Protein AF-A0A7Y5LS27-F1 (afdb_monomer_lite)

pLDDT: mean 79.51, std 19.55, range [27.16, 98.69]

Foldseek 3Di:
DDDDDDDDDDDDDDDDDDDDDDDDDDDDDDDDPDPQPQQPPHLPQLSPNDLAVLSLVQLVQQLVCQVVVHDRDPSRPDSDLSSSCLQPPSHRDPVSSVVSVCVNVVPDPDQQPCPPPPDRRPDPPPPPPPPPCPVVDDQLQDQVCVVVWDWPCVVLVHDAQFPDFTGCPPPHRDTDTHRPPCVPPVCVVPPQGQDDAWLTHTTDIFDKDFAWDKDKDWDAAADPVTSQHADQDAPRKDFDKWWAPQLRDSVDRSDFQSTFIWDWIWGHHPRATWIKTKTWHGCVVVVDDIIKMKMFTDHDDHRTWMKMWTDDQQWIWIWIDPPPPPDIDTDFGDPVGMDIPPPDDPDPDSDGTDRGNPGHRMTTD

Secondary structure (DSSP, 8-state):
---PPPPPPP---------PPP----------------PSSTT-TT-SSS--HHHHHHHHHHHHHHHHTPPPPTT-SS--GGGT-SS-SSS--HHHHHHHHHHHTT-------SS-SSS------------TTGGG---S--GGGGGGSEEHHHHTTPPPS-SEEEESSSSTTSEEEE---TTSGGGTT-TT-S--BTTB----EE-EEESSEEEEEEEE---SS-TTSPP-STTEEEEEEEE-GGG--TTSTT-TT---EEEEEEEEETTEEEEEEEEEE-GGGGTSSS-EEEEEEEE-S-SEEEEEEEEETTEEEEEEESSTTSS-EE----GGGEEESS---SSS---SSEE-TTS-SEEE-

Structure (mmCIF, N/CA/C/O backbone):
data_AF-A0A7Y5LS27-F1
#
_entry.id   AF-A0A7Y5LS27-F1
#
loop_
_atom_site.group_PDB
_atom_site.id
_atom_site.type_symbol
_atom_site.label_atom_id
_atom_site.label_alt_id
_atom_site.label_comp_id
_atom_site.label_asym_id
_atom_site.label_entity_id
_atom_site.label_seq_id
_atom_site.pdbx_PDB_ins_code
_atom_site.Cartn_x
_atom_site.Cartn_y
_atom_site.Cartn_z
_atom_site.occupancy
_atom_site.B_iso_or_equiv
_atom_site.auth_seq_id
_atom_site.auth_comp_id
_atom_site.auth_asym_id
_atom_site.auth_atom_id
_atom_site.pdbx_PDB_model_num
ATOM 1 N N . MET A 1 1 ? 12.991 27.058 -33.683 1.00 43.56 1 MET A N 1
ATOM 2 C CA . MET A 1 1 ? 11.653 27.384 -34.221 1.00 43.56 1 MET A CA 1
ATOM 3 C C . MET A 1 1 ? 10.977 28.301 -33.223 1.00 43.56 1 MET A C 1
ATOM 5 O O . MET A 1 1 ? 10.753 27.880 -32.100 1.00 43.56 1 MET A O 1
ATOM 9 N N . ASN A 1 2 ? 10.761 29.561 -33.602 1.00 36.72 2 ASN A N 1
ATOM 10 C CA . ASN A 1 2 ? 10.084 30.555 -32.771 1.00 36.72 2 ASN A CA 1
ATOM 11 C C . ASN A 1 2 ? 8.580 30.268 -32.753 1.00 36.72 2 ASN A C 1
ATOM 13 O O . ASN A 1 2 ? 7.979 30.180 -33.822 1.00 36.72 2 ASN A O 1
ATOM 17 N N . MET A 1 3 ? 7.984 30.167 -31.566 1.00 33.16 3 MET A N 1
ATOM 18 C CA . MET A 1 3 ? 6.532 30.183 -31.388 1.00 33.16 3 MET A CA 1
ATOM 19 C C . MET A 1 3 ? 6.130 31.477 -30.679 1.00 33.16 3 MET A C 1
ATOM 21 O O . MET A 1 3 ? 6.577 31.767 -29.572 1.00 33.16 3 MET A O 1
ATOM 25 N N . THR A 1 4 ? 5.317 32.273 -31.365 1.00 37.00 4 THR A N 1
ATOM 26 C CA . THR A 1 4 ? 4.610 33.447 -30.849 1.00 37.00 4 THR A CA 1
ATOM 27 C C . THR A 1 4 ? 3.359 33.017 -30.068 1.00 37.00 4 THR A C 1
ATOM 29 O O . THR A 1 4 ? 2.693 32.072 -30.493 1.00 37.00 4 THR A O 1
ATOM 32 N N . PRO A 1 5 ? 2.972 33.708 -28.978 1.00 43.09 5 PRO A N 1
ATOM 33 C CA . PRO A 1 5 ? 1.725 33.428 -28.271 1.00 43.09 5 PRO A CA 1
ATOM 34 C C . PRO A 1 5 ? 0.544 34.158 -28.926 1.00 43.09 5 PRO A C 1
ATOM 36 O O . PRO A 1 5 ? 0.581 35.374 -29.120 1.00 43.09 5 PRO A O 1
ATOM 39 N N . GLY A 1 6 ? -0.509 33.406 -29.253 1.00 42.19 6 GLY A N 1
ATOM 40 C CA . GLY A 1 6 ? -1.799 33.930 -29.697 1.00 42.19 6 GLY A CA 1
ATOM 41 C C . GLY A 1 6 ? -2.654 34.389 -28.516 1.00 42.19 6 GLY A C 1
ATOM 42 O O . GLY A 1 6 ? -2.787 33.690 -27.514 1.00 42.19 6 GLY A O 1
ATOM 43 N N . THR A 1 7 ? -3.227 35.579 -28.641 1.00 46.59 7 THR A N 1
ATOM 44 C CA . THR A 1 7 ? -4.159 36.197 -27.698 1.00 46.59 7 THR A CA 1
ATOM 45 C C . THR A 1 7 ? -5.552 35.569 -27.805 1.00 46.59 7 THR A C 1
ATOM 47 O O . THR A 1 7 ? -6.120 35.489 -28.893 1.00 46.59 7 THR A O 1
ATOM 50 N N . HIS A 1 8 ? -6.128 35.162 -26.668 1.00 48.31 8 HIS A N 1
ATOM 51 C CA . HIS A 1 8 ? -7.528 34.734 -26.564 1.00 48.31 8 HIS A CA 1
ATOM 52 C C . HIS A 1 8 ? -8.430 35.860 -26.017 1.00 48.31 8 HIS A C 1
ATOM 54 O O . HIS A 1 8 ? -7.960 36.683 -25.227 1.00 48.31 8 HIS A O 1
ATOM 60 N N . PRO A 1 9 ? -9.717 35.912 -26.419 1.00 45.62 9 PRO A N 1
ATOM 61 C CA . PRO A 1 9 ? -10.631 36.984 -26.049 1.00 45.62 9 PRO A CA 1
ATOM 62 C C . PRO A 1 9 ? -11.227 36.807 -24.648 1.00 45.62 9 PRO A C 1
ATOM 64 O O . PRO A 1 9 ? -11.555 35.705 -24.211 1.00 45.62 9 PRO A O 1
ATOM 67 N N . THR A 1 10 ? -11.406 37.942 -23.980 1.00 48.25 10 THR A N 1
ATOM 68 C CA . THR A 1 10 ? -12.080 38.124 -22.696 1.00 48.25 10 THR A CA 1
ATOM 69 C C . THR A 1 10 ? -13.591 37.906 -22.820 1.00 48.25 10 THR A C 1
ATOM 71 O O . THR A 1 10 ? -14.249 38.528 -23.653 1.00 48.25 10 THR A O 1
ATOM 74 N N . LEU A 1 11 ? -14.154 37.053 -21.958 1.00 39.88 11 LEU A N 1
ATOM 75 C CA . LEU A 1 11 ? -15.601 36.892 -21.780 1.00 39.88 11 LEU A CA 1
ATOM 76 C C . LEU A 1 11 ? -16.058 37.559 -20.474 1.00 39.88 11 LEU A C 1
ATOM 78 O O . LEU A 1 11 ? -15.453 37.383 -19.419 1.00 39.88 11 LEU A O 1
ATOM 82 N N . GLU A 1 12 ? -17.129 38.344 -20.597 1.00 47.09 12 GLU A N 1
ATOM 83 C CA . GLU A 1 12 ? -17.815 39.110 -19.550 1.00 47.09 12 GLU A CA 1
ATOM 84 C C . GLU A 1 12 ? -18.371 38.261 -18.386 1.00 47.09 12 GLU A C 1
ATOM 86 O O . GLU A 1 12 ? -18.769 37.108 -18.580 1.00 47.09 12 GLU A O 1
ATOM 91 N N . PRO A 1 13 ? -18.528 38.853 -17.183 1.00 45.62 13 PRO A N 1
ATOM 92 C CA . PRO A 1 13 ? -19.056 38.161 -16.017 1.00 45.62 13 PRO A CA 1
ATOM 93 C C . PRO A 1 13 ? -20.594 38.178 -15.982 1.00 45.62 13 PRO A C 1
ATOM 95 O O . PRO A 1 13 ? -21.229 39.216 -15.775 1.00 45.62 13 PRO A O 1
ATOM 98 N N . LYS A 1 14 ? -21.221 37.000 -16.070 1.00 40.75 14 LYS A N 1
ATOM 99 C CA . LYS A 1 14 ? -22.629 36.823 -15.679 1.00 40.75 14 LYS A CA 1
ATOM 100 C C . LYS A 1 14 ? -22.733 36.642 -14.162 1.00 40.75 14 LYS A C 1
ATOM 102 O O . LYS A 1 14 ? -22.440 35.578 -13.628 1.00 40.75 14 LYS A O 1
ATOM 107 N N . ARG A 1 15 ? -23.230 37.680 -13.478 1.00 46.19 15 ARG A N 1
ATOM 108 C CA . ARG A 1 15 ? -23.895 37.562 -12.164 1.00 46.19 15 ARG A CA 1
ATOM 109 C C . ARG A 1 15 ? -24.961 36.472 -12.237 1.00 46.19 15 ARG A C 1
ATOM 111 O O . ARG A 1 15 ? -25.657 36.457 -13.247 1.00 46.19 15 ARG A O 1
ATOM 118 N N . ARG A 1 16 ? -25.185 35.708 -11.155 1.00 36.31 16 ARG A N 1
ATOM 119 C CA . ARG A 1 16 ? -26.525 35.379 -10.616 1.00 36.31 16 ARG A CA 1
ATOM 120 C C . ARG A 1 16 ? -26.468 34.541 -9.311 1.00 36.31 16 ARG A C 1
ATOM 122 O O . ARG A 1 16 ? -25.893 33.469 -9.296 1.00 36.31 16 ARG A O 1
ATOM 129 N N . HIS A 1 17 ? -27.198 35.062 -8.318 1.00 31.55 17 HIS A N 1
ATOM 130 C CA . HIS A 1 17 ? -27.956 34.425 -7.223 1.00 31.55 17 HIS A CA 1
ATOM 131 C C . HIS A 1 17 ? -27.230 33.742 -6.052 1.00 31.55 17 HIS A C 1
ATOM 133 O O . HIS A 1 17 ? -26.703 32.642 -6.146 1.00 31.55 17 HIS A O 1
ATOM 139 N N . SER A 1 18 ? -27.346 34.417 -4.905 1.00 36.66 18 SER A N 1
ATOM 140 C CA . SER A 1 18 ? -27.153 33.921 -3.548 1.00 36.66 18 SER A CA 1
ATOM 141 C C . SER A 1 18 ? -28.078 32.738 -3.244 1.00 36.66 18 SER A C 1
ATOM 143 O O . SER A 1 18 ? -29.290 32.840 -3.438 1.00 36.66 18 SER A O 1
ATOM 145 N N . ILE A 1 19 ? -27.517 31.659 -2.700 1.00 31.34 19 ILE A N 1
ATOM 146 C CA . ILE A 1 19 ? -28.249 30.597 -2.004 1.00 31.34 19 ILE A CA 1
ATOM 147 C C . ILE A 1 19 ? -27.745 30.604 -0.562 1.00 31.34 19 ILE A C 1
ATOM 149 O O . ILE A 1 19 ? -26.555 30.428 -0.311 1.00 31.34 19 ILE A O 1
ATOM 153 N N . ALA A 1 20 ? -28.651 30.875 0.375 1.00 34.19 20 ALA A N 1
ATOM 154 C CA . ALA A 1 20 ? -28.406 30.710 1.797 1.00 34.19 20 ALA A CA 1
ATOM 155 C C . ALA A 1 20 ? -28.437 29.210 2.120 1.00 34.19 20 ALA A C 1
ATOM 157 O O . ALA A 1 20 ? -29.448 28.552 1.882 1.00 34.19 20 ALA A O 1
ATOM 158 N N . VAL A 1 21 ? -27.333 28.679 2.644 1.00 29.61 21 VAL A N 1
ATOM 159 C CA . VAL A 1 21 ? -27.248 27.304 3.147 1.00 29.61 21 VAL A CA 1
ATOM 160 C C . VAL A 1 21 ? -27.424 27.348 4.661 1.00 29.61 21 VAL A C 1
ATOM 162 O O . VAL A 1 21 ? -26.661 28.003 5.369 1.00 29.61 21 VAL A O 1
ATOM 165 N N . PHE A 1 22 ? -28.468 26.673 5.140 1.00 31.25 22 PHE A N 1
ATOM 166 C CA . PHE A 1 22 ? -28.706 26.397 6.553 1.00 31.25 22 PHE A CA 1
ATOM 167 C C . PHE A 1 22 ? -27.665 25.378 7.032 1.00 31.25 22 PHE A C 1
ATOM 169 O O . PHE A 1 22 ? -27.593 24.268 6.511 1.00 31.25 22 PHE A O 1
ATOM 176 N N . MET A 1 23 ? -26.847 25.765 8.008 1.00 27.16 23 MET A N 1
ATOM 177 C CA . MET A 1 23 ? -25.849 24.898 8.630 1.00 27.16 23 MET A CA 1
ATOM 178 C C . MET A 1 23 ? -26.539 24.090 9.738 1.00 27.16 23 MET A C 1
ATOM 180 O O . MET A 1 23 ? -26.891 24.639 10.781 1.00 27.16 23 MET A O 1
ATOM 184 N N . MET A 1 24 ? -26.790 22.804 9.486 1.00 31.41 24 MET A N 1
ATOM 185 C CA . MET A 1 24 ? -27.284 21.856 10.486 1.00 31.41 24 MET A CA 1
ATOM 186 C C . MET A 1 24 ? -26.068 21.208 11.153 1.00 31.41 24 MET A C 1
ATOM 188 O O . MET A 1 24 ? -25.281 20.522 10.505 1.00 31.41 24 MET A O 1
ATOM 192 N N . LEU A 1 25 ? -25.881 21.502 12.437 1.00 28.59 25 LEU A N 1
ATOM 193 C CA . LEU A 1 25 ? -24.793 20.988 13.260 1.00 28.59 25 LEU A CA 1
ATOM 194 C C . LEU A 1 25 ? -25.130 19.541 13.667 1.00 28.59 25 LEU A C 1
ATOM 196 O O . LEU A 1 25 ? -25.950 19.334 14.558 1.00 28.59 25 LEU A O 1
ATOM 200 N N . PHE A 1 26 ? -24.538 18.548 13.001 1.00 29.27 26 PHE A N 1
ATOM 201 C CA . PHE A 1 26 ? -24.582 17.149 13.439 1.00 29.27 26 PHE A CA 1
ATOM 202 C C . PHE A 1 26 ? -23.411 16.888 14.392 1.00 29.27 26 PHE A C 1
ATOM 204 O O . PHE A 1 26 ? -22.250 16.899 13.988 1.00 29.27 26 PHE A O 1
ATOM 211 N N . LEU A 1 27 ? -23.723 16.676 15.670 1.00 31.59 27 LEU A N 1
ATOM 212 C CA . LEU A 1 27 ? -22.802 16.105 16.649 1.00 31.59 27 LEU A CA 1
ATOM 213 C C . LEU A 1 27 ? -22.782 14.587 16.430 1.00 31.59 27 LEU A C 1
ATOM 215 O O . LEU A 1 27 ? -23.715 13.896 16.827 1.00 31.59 27 LEU A O 1
ATOM 219 N N . LEU A 1 28 ? -21.746 14.078 15.764 1.00 33.94 28 LEU A N 1
ATOM 220 C CA . LEU A 1 28 ? -21.481 12.643 15.665 1.00 33.94 28 LEU A CA 1
ATOM 221 C C . LEU A 1 28 ? -20.773 12.199 16.952 1.00 33.94 28 LEU A C 1
ATOM 223 O O . LEU A 1 28 ? -19.589 12.471 17.141 1.00 33.94 28 LEU A O 1
ATOM 227 N N . GLY A 1 29 ? -21.523 11.574 17.861 1.00 31.94 29 GLY A N 1
ATOM 228 C CA . GLY A 1 29 ? -20.950 10.795 18.957 1.00 31.94 29 GLY A CA 1
ATOM 229 C C . GLY A 1 29 ? -20.376 9.488 18.410 1.00 31.94 29 GLY A C 1
ATOM 230 O O . GLY A 1 29 ? -20.979 8.876 17.531 1.00 31.94 29 GLY A O 1
ATOM 231 N N . ALA A 1 30 ? -19.205 9.078 18.895 1.00 32.88 30 ALA A N 1
ATOM 232 C CA . ALA A 1 30 ? -18.659 7.757 18.597 1.00 32.88 30 ALA A CA 1
ATOM 233 C C . ALA A 1 30 ? -19.612 6.666 19.131 1.00 32.88 30 ALA A C 1
ATOM 235 O O . ALA A 1 30 ? -20.163 6.859 20.219 1.00 32.88 30 ALA A O 1
ATOM 236 N N . PRO A 1 31 ? -19.812 5.542 18.415 1.00 34.69 31 PRO A N 1
ATOM 237 C CA . PRO A 1 31 ? -20.565 4.420 18.955 1.00 34.69 31 PRO A CA 1
ATOM 238 C C . PRO A 1 31 ? -19.793 3.856 20.150 1.00 34.69 31 PRO A C 1
ATOM 240 O O . PRO A 1 31 ? -18.689 3.333 20.014 1.00 34.69 31 PRO A O 1
ATOM 243 N N . THR A 1 32 ? -20.350 4.018 21.344 1.00 34.41 32 THR A N 1
ATOM 244 C CA . THR A 1 32 ? -19.947 3.226 22.504 1.00 34.41 32 THR A CA 1
ATOM 245 C C . THR A 1 32 ? -20.396 1.784 22.263 1.00 34.41 32 THR A C 1
ATOM 247 O O . THR A 1 32 ? -21.511 1.611 21.766 1.00 34.41 32 THR A O 1
ATOM 250 N N . PRO A 1 33 ? -19.588 0.756 22.588 1.00 37.25 33 PRO A N 1
ATOM 251 C CA . PRO A 1 33 ? -20.065 -0.624 22.547 1.00 37.25 33 PRO A CA 1
ATOM 252 C C . PRO A 1 33 ? -21.334 -0.724 23.400 1.00 37.25 33 PRO A C 1
ATOM 254 O O . PRO A 1 33 ? -21.351 -0.234 24.533 1.00 37.25 33 PRO A O 1
ATOM 257 N N . ALA A 1 34 ? -22.402 -1.274 22.824 1.00 36.38 34 ALA A N 1
ATOM 258 C CA . ALA A 1 34 ? -23.663 -1.481 23.518 1.00 36.38 34 ALA A CA 1
ATOM 259 C C . ALA A 1 34 ? -23.416 -2.494 24.640 1.00 36.38 34 ALA A C 1
ATOM 261 O O . ALA A 1 34 ? -23.231 -3.683 24.399 1.00 36.38 34 ALA A O 1
ATOM 262 N N . THR A 1 35 ? -23.321 -2.020 25.879 1.00 40.41 35 THR A N 1
ATOM 263 C CA . THR A 1 35 ? -23.347 -2.907 27.039 1.00 40.41 35 THR A CA 1
ATOM 264 C C . THR A 1 35 ? -24.792 -3.333 27.227 1.00 40.41 35 THR A C 1
ATOM 266 O O . THR A 1 35 ? -25.589 -2.530 27.715 1.00 40.41 35 THR A O 1
ATOM 269 N N . ALA A 1 36 ? -25.133 -4.563 26.838 1.00 42.59 36 ALA A N 1
ATOM 270 C CA . ALA A 1 36 ? -26.440 -5.131 27.132 1.00 42.59 36 ALA A CA 1
ATOM 271 C C . ALA A 1 36 ? -26.666 -5.081 28.651 1.00 42.59 36 ALA A C 1
ATOM 273 O O . ALA A 1 36 ? -25.980 -5.742 29.435 1.00 42.59 36 ALA A O 1
ATOM 274 N N . ILE A 1 37 ? -27.592 -4.232 29.094 1.00 54.62 37 ILE A N 1
ATOM 275 C CA . ILE A 1 37 ? -27.980 -4.181 30.501 1.00 54.62 37 ILE A CA 1
ATOM 276 C C . ILE A 1 37 ? -28.962 -5.327 30.710 1.00 54.62 37 ILE A C 1
ATOM 278 O O . ILE A 1 37 ? -30.152 -5.197 30.425 1.00 54.62 37 ILE A O 1
ATOM 282 N N . CYS A 1 38 ? -28.462 -6.447 31.225 1.00 56.44 38 CYS A N 1
ATOM 283 C CA . CYS A 1 38 ? -29.306 -7.557 31.643 1.00 56.44 38 CYS A CA 1
ATOM 284 C C . CYS A 1 38 ? -30.160 -7.119 32.841 1.00 56.44 38 CYS A C 1
ATOM 286 O O . CYS A 1 38 ? -29.686 -7.057 33.979 1.00 56.44 38 CYS A O 1
ATOM 288 N N . LEU A 1 39 ? -31.430 -6.790 32.595 1.00 65.31 39 LEU A N 1
ATOM 289 C CA . LEU A 1 39 ? -32.407 -6.654 33.670 1.00 65.31 39 LEU A CA 1
ATOM 290 C C . LEU A 1 39 ? -32.645 -8.043 34.272 1.00 65.31 39 LEU A C 1
ATOM 292 O O . LEU A 1 39 ? -32.767 -9.039 33.561 1.00 65.31 39 LEU A O 1
ATOM 296 N N . SER A 1 40 ? -32.635 -8.117 35.602 1.00 68.38 40 SER A N 1
ATOM 297 C CA . SER A 1 40 ? -32.881 -9.357 36.335 1.00 68.38 40 SER A CA 1
ATOM 298 C C . SER A 1 40 ? -34.331 -9.360 36.822 1.00 68.38 40 SER A C 1
ATOM 300 O O . SER A 1 40 ? -34.693 -8.447 37.571 1.00 68.38 40 SER A O 1
ATOM 302 N N . PRO A 1 41 ? -35.152 -10.371 36.474 1.00 73.19 41 PRO A N 1
ATOM 303 C CA . PRO A 1 41 ? -34.843 -11.578 35.689 1.00 73.19 41 PRO A CA 1
ATOM 304 C C . PRO A 1 41 ? -34.801 -11.346 34.157 1.00 73.19 41 PRO A C 1
ATOM 306 O O . PRO A 1 41 ? -35.419 -10.400 33.676 1.00 73.19 41 PRO A O 1
ATOM 309 N N . PRO A 1 42 ? -34.136 -12.226 33.373 1.00 66.81 42 PRO A N 1
ATOM 310 C CA . PRO A 1 42 ? -34.071 -12.110 31.911 1.00 66.81 42 PRO A CA 1
ATOM 311 C C . PRO A 1 42 ? -35.447 -11.915 31.254 1.00 66.81 42 PRO A C 1
ATOM 313 O O . PRO A 1 42 ? -36.405 -12.627 31.572 1.00 66.81 42 PRO A O 1
ATOM 316 N N . GLY A 1 43 ? -35.547 -10.958 30.328 1.00 69.94 43 GLY A N 1
ATOM 317 C CA . GLY A 1 43 ? -36.796 -10.586 29.651 1.00 69.94 43 GLY A CA 1
ATOM 318 C C . GLY A 1 43 ? -37.688 -9.586 30.406 1.00 69.94 43 GLY A C 1
ATOM 319 O O . GLY A 1 43 ? -38.748 -9.240 29.893 1.00 69.94 43 GLY A O 1
ATOM 320 N N . ASP A 1 44 ? -37.294 -9.102 31.591 1.00 80.25 44 ASP A N 1
ATOM 321 C CA . ASP A 1 44 ? -38.000 -8.047 32.345 1.00 80.25 44 ASP A CA 1
ATOM 322 C C . ASP A 1 44 ? -37.724 -6.645 31.772 1.00 80.25 44 ASP A C 1
ATOM 324 O O . ASP A 1 44 ? -37.080 -5.801 32.396 1.00 80.25 44 ASP A O 1
ATOM 328 N N . VAL A 1 45 ? -38.200 -6.373 30.556 1.00 76.94 45 VAL A N 1
ATOM 329 C CA . VAL A 1 45 ? -37.982 -5.083 29.865 1.00 76.94 45 VAL A CA 1
ATOM 330 C C . VAL A 1 45 ? -38.696 -3.903 30.537 1.00 76.94 45 VAL A C 1
ATOM 332 O O . VAL A 1 45 ? -38.420 -2.734 30.252 1.00 76.94 45 VAL A O 1
ATOM 335 N N . THR A 1 46 ? -39.614 -4.192 31.458 1.00 80.81 46 THR A N 1
ATOM 336 C CA . THR A 1 46 ? -40.293 -3.190 32.286 1.00 80.81 46 THR A CA 1
ATOM 337 C C . THR A 1 46 ? -39.555 -2.889 33.595 1.00 80.81 46 THR A C 1
ATOM 339 O O . THR A 1 46 ? -40.027 -2.048 34.363 1.00 80.81 46 THR A O 1
ATOM 342 N N . ALA A 1 47 ? -38.404 -3.529 33.855 1.00 80.75 47 ALA A N 1
ATOM 343 C CA . ALA A 1 47 ? -37.633 -3.434 35.103 1.00 80.75 47 ALA A CA 1
ATOM 344 C C . ALA A 1 47 ? -38.501 -3.599 36.367 1.00 80.75 47 ALA A C 1
ATOM 346 O O . ALA A 1 47 ? -38.288 -2.947 37.396 1.00 80.75 47 ALA A O 1
ATOM 347 N N . SER A 1 48 ? -39.534 -4.433 36.274 1.00 79.44 48 SER A N 1
ATOM 348 C CA . SER A 1 48 ? -40.508 -4.679 37.333 1.00 79.44 48 SER A CA 1
ATOM 349 C C . SER A 1 48 ? -40.020 -5.694 38.375 1.00 79.44 48 SER A C 1
ATOM 351 O O . SER A 1 48 ? -40.658 -5.879 39.415 1.00 79.44 48 SER A O 1
ATOM 353 N N . GLY A 1 49 ? -38.885 -6.341 38.114 1.00 83.25 49 GLY A N 1
ATOM 354 C CA . GLY A 1 49 ? -38.335 -7.467 38.857 1.00 83.25 49 GLY A CA 1
ATOM 355 C C . GLY A 1 49 ? -38.994 -8.805 38.511 1.00 83.25 49 GLY A C 1
ATOM 356 O O . GLY A 1 49 ? -38.740 -9.791 39.207 1.00 83.25 49 GLY A O 1
ATOM 357 N N . VAL A 1 50 ? -39.860 -8.863 37.490 1.00 81.81 50 VAL A N 1
ATOM 358 C CA . VAL A 1 50 ? -40.595 -10.071 37.081 1.00 81.81 50 VAL A CA 1
ATOM 359 C C . VAL A 1 50 ? -40.879 -10.105 35.576 1.00 81.81 50 VAL A C 1
ATOM 361 O O . VAL A 1 50 ? -41.658 -9.306 35.080 1.00 81.81 50 VAL A O 1
ATOM 364 N N . THR A 1 51 ? -40.390 -11.124 34.867 1.00 78.00 51 THR A N 1
ATOM 365 C CA . THR A 1 51 ? -40.747 -11.367 33.457 1.00 78.00 51 THR A CA 1
ATOM 366 C C . THR A 1 51 ? -42.187 -11.872 33.342 1.00 78.00 51 THR A C 1
ATOM 368 O O . THR A 1 51 ? -42.523 -12.953 33.838 1.00 78.00 51 THR A O 1
ATOM 371 N N . ASN A 1 52 ? -43.071 -11.091 32.723 1.00 80.00 52 ASN A N 1
ATOM 372 C CA . ASN A 1 52 ? -44.497 -11.383 32.621 1.00 80.00 52 ASN A CA 1
ATOM 373 C C . ASN A 1 52 ? -45.128 -10.870 31.304 1.00 80.00 52 ASN A C 1
ATOM 375 O O . ASN A 1 52 ? -44.464 -10.394 30.389 1.00 80.00 52 ASN A O 1
ATOM 379 N N . VAL A 1 53 ? -46.456 -10.982 31.177 1.00 81.69 53 VAL A N 1
ATOM 380 C CA . VAL A 1 53 ? -47.184 -10.572 29.957 1.00 81.69 53 VAL A CA 1
ATOM 381 C C . VAL A 1 53 ? -47.037 -9.081 29.625 1.00 81.69 53 VAL A C 1
ATOM 383 O O . VAL A 1 53 ? -47.153 -8.699 28.463 1.00 81.69 53 VAL A O 1
ATOM 386 N N . THR A 1 54 ? -46.781 -8.241 30.627 1.00 80.69 54 THR A N 1
ATOM 387 C CA . THR A 1 54 ? -46.536 -6.804 30.457 1.00 80.69 54 THR A CA 1
ATOM 388 C C . THR A 1 54 ? -45.239 -6.573 29.690 1.00 80.69 54 THR A C 1
ATOM 390 O O . THR A 1 54 ? -45.217 -5.736 28.793 1.00 80.69 54 THR A O 1
ATOM 393 N N . ASP A 1 55 ? -44.201 -7.368 29.953 1.00 80.12 55 ASP A N 1
ATOM 394 C CA . ASP A 1 55 ? -42.923 -7.306 29.241 1.00 80.12 55 ASP A CA 1
ATOM 395 C C . ASP A 1 55 ? -43.096 -7.692 27.771 1.00 80.12 55 ASP A C 1
ATOM 397 O O . ASP A 1 55 ? -42.690 -6.950 26.879 1.00 80.12 55 ASP A O 1
ATOM 401 N N . VAL A 1 56 ? -43.831 -8.775 27.494 1.00 79.12 56 VAL A N 1
ATOM 402 C CA . VAL A 1 56 ? -44.177 -9.186 26.119 1.00 79.12 56 VAL A CA 1
ATOM 403 C C . VAL A 1 56 ? -44.968 -8.093 25.388 1.00 79.12 56 VAL A C 1
ATOM 405 O O . VAL A 1 56 ? -44.712 -7.804 24.219 1.00 79.12 56 VAL A O 1
ATOM 408 N N . GLN A 1 57 ? -45.935 -7.463 26.060 1.00 81.06 57 GLN A N 1
ATOM 409 C CA . GLN A 1 57 ? -46.709 -6.362 25.479 1.00 81.06 57 GLN A CA 1
ATOM 410 C C . GLN A 1 57 ? -45.829 -5.145 25.179 1.00 81.06 57 GLN A C 1
ATOM 412 O O . GLN A 1 57 ? -45.996 -4.528 24.125 1.00 81.06 57 GLN A O 1
ATOM 417 N N . CYS A 1 58 ? -44.877 -4.822 26.056 1.00 81.69 58 CYS A N 1
ATOM 418 C CA . CYS A 1 58 ? -43.912 -3.758 25.809 1.00 81.69 58 CYS A CA 1
ATOM 419 C C . CYS A 1 58 ? -43.000 -4.075 24.633 1.00 81.69 58 CYS A C 1
ATOM 421 O O . CYS A 1 58 ? -42.809 -3.198 23.797 1.00 81.69 58 CYS A O 1
ATOM 423 N N . MET A 1 59 ? -42.518 -5.313 24.507 1.00 79.69 59 MET A N 1
ATOM 424 C CA . MET A 1 59 ? -41.703 -5.762 23.372 1.00 79.69 59 MET A CA 1
ATOM 425 C C . MET A 1 59 ? -42.429 -5.607 22.039 1.00 79.69 59 MET A C 1
ATOM 427 O O . MET A 1 59 ? -41.890 -5.031 21.099 1.00 79.69 59 MET A O 1
ATOM 431 N N . ILE A 1 60 ? -43.689 -6.047 21.966 1.00 79.44 60 ILE A N 1
ATOM 432 C CA . ILE A 1 60 ? -44.516 -5.898 20.758 1.00 79.44 60 ILE A CA 1
ATOM 433 C C . ILE A 1 60 ? -44.685 -4.418 20.398 1.00 79.44 60 ILE A C 1
ATOM 435 O O . ILE A 1 60 ? -44.575 -4.043 19.232 1.00 79.44 60 ILE A O 1
ATOM 439 N N . LEU A 1 61 ? -44.955 -3.565 21.388 1.00 80.62 61 LEU A N 1
ATOM 440 C CA . LEU A 1 61 ? -45.093 -2.128 21.168 1.00 80.62 61 LEU A CA 1
ATOM 441 C C . LEU A 1 61 ? -43.757 -1.465 20.794 1.00 80.62 61 LEU A C 1
ATOM 443 O O . LEU A 1 61 ? -43.774 -0.531 19.998 1.00 80.62 61 LEU A O 1
ATOM 447 N N . GLY A 1 62 ? -42.629 -1.950 21.319 1.00 79.00 62 GLY A N 1
ATOM 448 C CA . GLY A 1 62 ? -41.281 -1.518 20.953 1.00 79.00 62 GLY A CA 1
ATOM 449 C C . GLY A 1 62 ? -40.950 -1.844 19.499 1.00 79.00 62 GLY A C 1
ATOM 450 O O . GLY A 1 62 ? -40.643 -0.936 18.732 1.00 79.00 62 GLY A O 1
ATOM 451 N N . ALA A 1 63 ? -41.155 -3.096 19.081 1.00 77.19 63 ALA A N 1
ATOM 452 C CA . ALA A 1 63 ? -40.964 -3.525 17.694 1.00 77.19 63 ALA A CA 1
ATOM 453 C C . ALA A 1 63 ? -41.851 -2.730 16.716 1.00 77.19 63 ALA A C 1
ATOM 455 O O . ALA A 1 63 ? -41.406 -2.280 15.661 1.00 77.19 63 ALA A O 1
ATOM 456 N N . LEU A 1 64 ? -43.124 -2.505 17.072 1.00 77.56 64 LEU A N 1
ATOM 457 C CA . LEU A 1 64 ? -44.036 -1.693 16.260 1.00 77.56 64 LEU A CA 1
ATOM 458 C C . LEU A 1 64 ? -43.617 -0.218 16.205 1.00 77.56 64 LEU A C 1
ATOM 460 O O . LEU A 1 64 ? -43.804 0.422 15.166 1.00 77.56 64 LEU A O 1
ATOM 464 N N . ALA A 1 65 ? -43.077 0.333 17.295 1.00 80.06 65 ALA A N 1
ATOM 465 C CA . ALA A 1 65 ? -42.563 1.698 17.335 1.00 80.06 65 ALA A CA 1
ATOM 466 C C . ALA A 1 65 ? -41.349 1.858 16.411 1.00 80.06 65 ALA A C 1
ATOM 468 O O . ALA A 1 65 ? -41.332 2.799 15.620 1.00 80.06 65 ALA A O 1
ATOM 469 N N . GLU A 1 66 ? -40.412 0.907 16.414 1.00 80.56 66 GLU A N 1
ATOM 470 C CA . GLU A 1 66 ? -39.264 0.903 15.501 1.00 80.56 66 GLU A CA 1
ATOM 471 C C . GLU A 1 66 ? -39.709 0.840 14.030 1.00 80.56 66 GLU A C 1
ATOM 473 O O . GLU A 1 66 ? -39.380 1.724 13.234 1.00 80.56 66 GLU A O 1
ATOM 478 N N . LEU A 1 67 ? -40.563 -0.129 13.685 1.00 78.50 67 LEU A N 1
ATOM 479 C CA . LEU A 1 67 ? -41.119 -0.302 12.334 1.00 78.50 67 LEU A CA 1
ATOM 480 C C . LEU A 1 67 ? -41.862 0.936 11.815 1.00 78.50 67 LEU A C 1
ATOM 482 O O . LEU A 1 67 ? -41.834 1.229 10.619 1.00 78.50 67 LEU A O 1
ATOM 486 N N . SER A 1 68 ? -42.566 1.643 12.699 1.00 81.94 68 SER A N 1
ATOM 487 C CA . SER A 1 68 ? -43.355 2.828 12.342 1.00 81.94 68 SER A CA 1
ATOM 488 C C . SER A 1 68 ? -42.613 4.150 12.538 1.00 81.94 68 SER A C 1
ATOM 490 O O . SER A 1 68 ? -43.175 5.200 12.223 1.00 81.94 68 SER A O 1
ATOM 492 N N . GLN A 1 69 ? -41.375 4.112 13.042 1.00 83.38 69 GLN A N 1
ATOM 493 C CA . GLN A 1 69 ? -40.622 5.284 13.502 1.00 83.38 69 GLN A CA 1
ATOM 494 C C . GLN A 1 69 ? -41.412 6.136 14.516 1.00 83.38 69 GLN A C 1
ATOM 496 O O . GLN A 1 69 ? -41.267 7.359 14.582 1.00 83.38 69 GLN A O 1
ATOM 501 N N . ALA A 1 70 ? -42.296 5.500 15.287 1.00 82.81 70 ALA A N 1
ATOM 502 C CA . ALA A 1 70 ? -43.043 6.145 16.352 1.00 82.81 70 ALA A CA 1
ATOM 503 C C . ALA A 1 70 ? -42.202 6.197 17.641 1.00 82.81 70 ALA A C 1
ATOM 505 O O . ALA A 1 70 ? -41.275 5.407 17.817 1.00 82.81 70 ALA A O 1
ATOM 506 N N . PRO A 1 71 ? -42.514 7.105 18.580 1.00 82.38 71 PRO A N 1
ATOM 507 C CA . PRO A 1 71 ? -41.894 7.084 19.899 1.00 82.38 71 PRO A CA 1
ATOM 508 C C . PRO A 1 71 ? -42.132 5.748 20.617 1.00 82.38 71 PRO A C 1
ATOM 510 O O . PRO A 1 71 ? -43.247 5.220 20.585 1.00 82.38 71 PRO A O 1
ATOM 513 N N . TYR A 1 72 ? -41.108 5.247 21.312 1.00 77.44 72 TYR A N 1
ATOM 514 C CA . TYR A 1 72 ? -41.209 4.033 22.123 1.00 77.44 72 TYR A CA 1
ATOM 515 C C . TYR A 1 72 ? -42.299 4.143 23.206 1.00 77.44 72 TYR A C 1
ATOM 517 O O . TYR A 1 72 ? -42.533 5.229 23.755 1.00 77.44 72 TYR A O 1
ATOM 525 N N . PRO A 1 73 ? -42.977 3.029 23.537 1.00 77.62 73 PRO A N 1
ATOM 526 C CA . PRO A 1 73 ? -44.033 3.011 24.540 1.00 77.62 73 PRO A CA 1
ATOM 527 C C . PRO A 1 73 ? -43.487 3.345 25.936 1.00 77.62 73 PRO A C 1
ATOM 529 O O . PRO A 1 73 ? -42.414 2.902 26.333 1.00 77.62 73 PRO A O 1
ATOM 532 N N . VAL A 1 74 ? -44.285 4.067 26.728 1.00 78.38 74 VAL A N 1
ATOM 533 C CA . VAL A 1 74 ? -43.949 4.493 28.109 1.00 78.38 74 VAL A CA 1
ATOM 534 C C . VAL A 1 74 ? -43.723 3.312 29.061 1.00 78.38 74 VAL A C 1
ATOM 536 O O . VAL A 1 74 ? -43.195 3.482 30.153 1.00 78.38 74 VAL A O 1
ATOM 539 N N . CYS A 1 75 ? -44.147 2.114 28.667 1.00 75.06 75 CYS A N 1
ATOM 540 C CA . CYS A 1 75 ? -44.013 0.924 29.489 1.00 75.06 75 CYS A CA 1
ATOM 541 C C . CYS A 1 75 ? -42.583 0.349 29.506 1.00 75.06 75 CYS A C 1
ATOM 543 O O . CYS A 1 75 ? -42.288 -0.486 30.353 1.00 75.06 75 CYS A O 1
ATOM 545 N N . ALA A 1 76 ? -41.686 0.834 28.638 1.00 66.88 76 ALA A N 1
ATOM 546 C CA . ALA A 1 76 ? -40.254 0.603 28.768 1.00 66.88 76 ALA A CA 1
ATOM 547 C C . ALA A 1 76 ? -39.712 1.393 29.968 1.00 66.88 76 ALA A C 1
ATOM 549 O O . ALA A 1 76 ? -39.721 2.627 29.952 1.00 66.88 76 ALA A O 1
ATOM 550 N N . ALA A 1 77 ? -39.217 0.713 31.005 1.00 60.06 77 ALA A N 1
ATOM 551 C CA . ALA A 1 77 ? -38.577 1.402 32.131 1.00 60.06 77 ALA A CA 1
ATOM 552 C C . ALA A 1 77 ? -37.253 2.069 31.731 1.00 60.06 77 ALA A C 1
ATOM 554 O O . ALA A 1 77 ? -36.784 2.992 32.399 1.00 60.06 77 ALA A O 1
ATOM 555 N N . VAL A 1 78 ? -36.676 1.619 30.617 1.00 58.12 78 VAL A N 1
ATOM 556 C CA . VAL A 1 78 ? -35.404 2.077 30.086 1.00 58.12 78 VAL A CA 1
ATOM 557 C C . VAL A 1 78 ? -35.610 2.390 28.600 1.00 58.12 78 VAL A C 1
ATOM 559 O O . VAL A 1 78 ? -35.929 1.509 27.813 1.00 58.12 78 VAL A O 1
ATOM 562 N N . GLN A 1 79 ? -35.462 3.655 28.191 1.00 56.53 79 GLN A N 1
ATOM 563 C CA . GLN A 1 79 ? -35.517 4.059 26.772 1.00 56.53 79 GLN A CA 1
ATOM 564 C C . GLN A 1 79 ? -34.211 3.728 26.025 1.00 56.53 79 GLN A C 1
ATOM 566 O O . GLN A 1 79 ? -33.751 4.511 25.195 1.00 56.53 79 GLN A O 1
ATOM 571 N N . ILE A 1 80 ? -33.569 2.612 26.364 1.00 59.50 80 ILE A N 1
ATOM 572 C CA . ILE A 1 80 ? -32.336 2.166 25.718 1.00 59.50 80 ILE A CA 1
ATOM 573 C C . ILE A 1 80 ? -32.723 1.012 24.795 1.00 59.50 80 ILE A C 1
ATOM 575 O O . ILE A 1 80 ? -33.306 0.027 25.247 1.00 59.50 80 ILE A O 1
ATOM 579 N N . LEU A 1 81 ? -32.422 1.174 23.504 1.00 60.12 81 LEU A N 1
ATOM 580 C CA . LEU A 1 81 ? -32.658 0.187 22.441 1.00 60.12 81 LEU A CA 1
ATOM 581 C C . LEU A 1 81 ? -32.148 -1.208 22.840 1.00 60.12 81 LEU A C 1
ATOM 583 O O . LEU A 1 81 ? -32.834 -2.200 22.627 1.00 60.12 81 LEU A O 1
ATOM 587 N N . ASP A 1 82 ? -31.028 -1.238 23.558 1.00 63.34 82 ASP A N 1
ATOM 588 C CA . ASP A 1 82 ? -30.334 -2.429 24.054 1.00 63.34 82 ASP A CA 1
ATOM 589 C C . ASP A 1 82 ? -31.165 -3.299 25.017 1.00 63.34 82 ASP A C 1
ATOM 591 O O . ASP A 1 82 ? -30.789 -4.428 25.295 1.00 63.34 82 ASP A O 1
ATOM 595 N N . THR A 1 83 ? -32.284 -2.799 25.561 1.00 65.38 83 THR A N 1
ATOM 596 C CA . THR A 1 83 ? -33.183 -3.620 26.403 1.00 65.38 83 THR A CA 1
ATOM 597 C C . THR A 1 83 ? -34.276 -4.333 25.614 1.00 65.38 83 THR A C 1
ATOM 599 O O . THR A 1 83 ? -34.885 -5.266 26.131 1.00 65.38 83 THR A O 1
ATOM 602 N N . PHE A 1 84 ? -34.539 -3.919 24.375 1.00 69.62 84 PHE A N 1
ATOM 603 C CA . PHE A 1 84 ? -35.533 -4.550 23.503 1.00 69.62 84 PHE A CA 1
ATOM 604 C C . PHE A 1 84 ? -34.923 -5.536 22.514 1.00 69.62 84 PHE A C 1
ATOM 606 O O . PHE A 1 84 ? -35.631 -6.414 22.034 1.00 69.62 84 PHE A O 1
ATOM 613 N N . ASP A 1 85 ? -33.641 -5.380 22.218 1.00 73.25 85 ASP A N 1
ATOM 614 C CA . ASP A 1 85 ? -32.870 -6.287 21.382 1.00 73.25 85 ASP A CA 1
ATOM 615 C C . ASP A 1 85 ? -32.392 -7.469 22.237 1.00 73.25 85 ASP A C 1
ATOM 617 O O . ASP A 1 85 ? -31.419 -7.375 22.980 1.00 73.25 85 ASP A O 1
ATOM 621 N N . GLN A 1 86 ? -33.172 -8.547 22.232 1.00 72.81 86 GLN A N 1
ATOM 622 C CA . GLN A 1 86 ? -32.966 -9.726 23.078 1.00 72.81 86 GLN A CA 1
ATOM 623 C C . GLN A 1 86 ? -32.115 -10.790 22.378 1.00 72.81 86 GLN A C 1
ATOM 625 O O . GLN A 1 86 ? -31.679 -11.732 23.039 1.00 72.81 86 GLN A O 1
ATOM 630 N N . ASP A 1 87 ? -31.901 -10.664 21.064 1.00 69.69 87 ASP A N 1
ATOM 631 C CA . ASP A 1 87 ? -30.962 -11.486 20.294 1.00 69.69 87 ASP A CA 1
ATOM 632 C C . ASP A 1 87 ? -29.687 -10.730 19.859 1.00 69.69 87 ASP A C 1
ATOM 634 O O . ASP A 1 87 ? -28.836 -11.305 19.176 1.00 69.69 87 ASP A O 1
ATOM 638 N N . CYS A 1 88 ? -29.528 -9.478 20.305 1.00 69.31 88 CYS A N 1
ATOM 639 C CA . CYS A 1 88 ? -28.357 -8.620 20.107 1.00 69.31 88 CYS A CA 1
ATOM 640 C C . CYS A 1 88 ? -28.012 -8.351 18.627 1.00 69.31 88 CYS A C 1
ATOM 642 O O . CYS A 1 88 ? -26.842 -8.145 18.286 1.00 69.31 88 CYS A O 1
ATOM 644 N N . ASN A 1 89 ? -28.997 -8.362 17.723 1.00 69.38 89 ASN A N 1
ATOM 645 C CA . ASN A 1 89 ? -28.782 -8.138 16.287 1.00 69.38 89 ASN A CA 1
ATOM 646 C C . ASN A 1 89 ? -28.905 -6.657 15.857 1.00 69.38 89 ASN A C 1
ATOM 648 O O . ASN A 1 89 ? -28.841 -6.343 14.663 1.00 69.38 89 ASN A O 1
ATOM 652 N N . LEU A 1 90 ? -29.064 -5.748 16.821 1.00 73.56 90 LEU A N 1
ATOM 653 C CA . LEU A 1 90 ? -29.279 -4.308 16.667 1.00 73.56 90 LEU A CA 1
ATOM 654 C C . LEU A 1 90 ? -30.611 -3.932 15.993 1.00 73.56 90 LEU A C 1
ATOM 656 O O . LEU A 1 90 ? -30.736 -2.820 15.477 1.00 73.56 90 LEU A O 1
ATOM 660 N N . SER A 1 91 ? -31.593 -4.837 15.962 1.00 75.81 91 SER A N 1
ATOM 661 C CA . SER A 1 91 ? -32.923 -4.639 15.365 1.00 75.81 91 SER 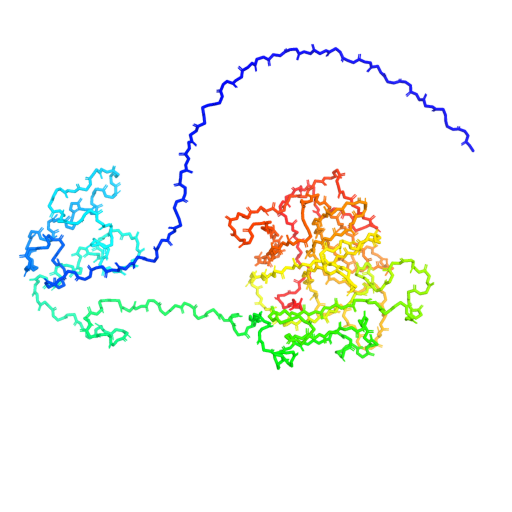A CA 1
ATOM 662 C C . SER A 1 91 ? -34.024 -5.312 16.191 1.00 75.81 91 SER A C 1
ATOM 664 O O . SER A 1 91 ? -34.083 -6.536 16.270 1.00 75.81 91 SER A O 1
ATOM 666 N N . ILE A 1 92 ? -34.999 -4.547 16.691 1.00 74.25 92 ILE A N 1
ATOM 667 C CA . ILE A 1 92 ? -36.117 -5.107 17.463 1.00 74.25 92 ILE A CA 1
ATOM 668 C C . ILE A 1 92 ? -37.141 -5.711 16.498 1.00 74.25 92 ILE A C 1
ATOM 670 O O . ILE A 1 92 ? -37.870 -5.021 15.777 1.00 74.25 92 ILE A O 1
ATOM 674 N N . ASN A 1 93 ? -37.235 -7.033 16.485 1.00 76.06 93 ASN A N 1
ATOM 675 C CA . ASN A 1 93 ? -38.055 -7.791 15.558 1.00 7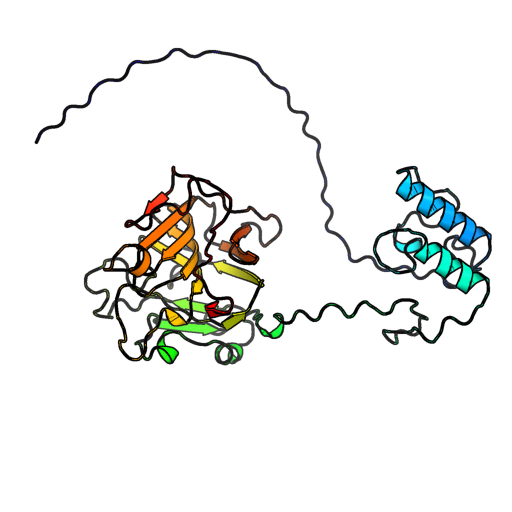6.06 93 ASN A CA 1
ATOM 676 C C . ASN A 1 93 ? -38.823 -8.946 16.239 1.00 76.06 93 ASN A C 1
ATOM 678 O O . ASN A 1 93 ? -39.068 -8.973 17.445 1.00 76.06 93 ASN A O 1
ATOM 682 N N . VAL A 1 94 ? -39.352 -9.869 15.431 1.00 74.19 94 VAL A N 1
ATOM 683 C CA . VAL A 1 94 ? -40.180 -10.985 15.922 1.00 74.19 94 VAL A CA 1
ATOM 684 C C . VAL A 1 94 ? -39.358 -11.983 16.742 1.00 74.19 94 VAL A C 1
ATOM 686 O O . VAL A 1 94 ? -39.917 -12.607 17.644 1.00 74.19 94 VAL A O 1
ATOM 689 N N . ALA A 1 95 ? -38.064 -12.131 16.454 1.00 72.06 95 ALA A N 1
ATOM 690 C CA . ALA A 1 95 ? -37.158 -12.984 17.213 1.00 72.06 95 ALA A CA 1
ATOM 691 C C . ALA A 1 95 ? -37.089 -12.544 18.682 1.00 72.06 95 ALA A C 1
ATOM 693 O O . ALA A 1 95 ? -37.318 -13.367 19.570 1.00 72.06 95 ALA A O 1
ATOM 694 N N . ASP A 1 96 ? -36.947 -11.243 18.934 1.00 72.75 96 ASP A N 1
ATOM 695 C CA . ASP A 1 96 ? -36.884 -10.672 20.281 1.00 72.75 96 ASP A CA 1
ATOM 696 C C . ASP A 1 96 ? -38.159 -10.939 21.085 1.00 72.75 96 ASP A C 1
ATOM 698 O O . ASP A 1 96 ? -38.131 -11.344 22.249 1.00 72.75 96 ASP A O 1
ATOM 702 N N . ILE A 1 97 ? -39.316 -10.786 20.436 1.00 75.00 97 ILE A N 1
ATOM 703 C CA . ILE A 1 97 ? -40.624 -11.056 21.046 1.00 75.00 97 ILE A CA 1
ATOM 704 C C . ILE A 1 97 ? -40.747 -12.540 21.421 1.00 75.00 97 ILE A C 1
ATOM 706 O O . ILE A 1 97 ? -41.259 -12.872 22.494 1.00 75.00 97 ILE A O 1
ATOM 710 N N . LEU A 1 98 ? -40.294 -13.447 20.550 1.00 71.94 98 LEU A N 1
ATOM 711 C CA . LEU A 1 98 ? -40.354 -14.889 20.795 1.00 71.94 98 LEU A CA 1
ATOM 712 C C . LEU A 1 98 ? -39.449 -15.315 21.960 1.00 71.94 98 LEU A C 1
ATOM 714 O O . LEU A 1 98 ? -39.856 -16.187 22.733 1.00 71.94 98 LEU A O 1
ATOM 718 N N . ILE A 1 99 ? -38.289 -14.675 22.131 1.00 67.69 99 ILE A N 1
ATOM 719 C CA . ILE A 1 99 ? -37.378 -14.905 23.264 1.00 67.69 99 ILE A CA 1
ATOM 720 C C . ILE A 1 99 ? -38.057 -14.524 24.584 1.00 67.69 99 ILE A C 1
ATOM 722 O O . ILE A 1 99 ? -38.148 -15.355 25.492 1.00 67.69 99 ILE A O 1
ATOM 726 N N . VAL A 1 100 ? -38.645 -13.326 24.680 1.00 72.50 100 VAL A N 1
ATOM 727 C CA . VAL A 1 100 ? -39.343 -12.887 25.907 1.00 72.50 100 VAL A CA 1
ATOM 728 C C . VAL A 1 100 ? -40.570 -13.753 26.207 1.00 72.50 100 VAL A C 1
ATOM 730 O O . VAL A 1 100 ? -40.851 -14.046 27.372 1.00 72.50 100 VAL A O 1
ATOM 733 N N . ILE A 1 101 ? -41.285 -14.233 25.183 1.00 72.38 101 ILE A N 1
ATOM 734 C CA . ILE A 1 101 ? -42.389 -15.192 25.354 1.00 72.38 101 ILE A CA 1
ATOM 735 C C . ILE A 1 101 ? -41.879 -16.518 25.930 1.00 72.38 101 ILE A C 1
ATOM 737 O O . ILE A 1 101 ? -42.486 -17.046 26.863 1.00 72.38 101 ILE A O 1
ATOM 741 N N . ALA A 1 102 ? -40.780 -17.062 25.404 1.00 69.00 102 ALA A N 1
ATOM 742 C CA . ALA A 1 102 ? -40.208 -18.314 25.892 1.00 69.00 102 ALA A CA 1
ATOM 743 C C . ALA A 1 102 ? -39.753 -18.202 27.358 1.00 69.00 102 ALA A C 1
ATOM 745 O O . ALA A 1 102 ? -40.086 -19.077 28.165 1.00 69.00 102 ALA A O 1
ATOM 746 N N . LEU A 1 103 ? -39.098 -17.089 27.713 1.00 69.06 103 LEU A N 1
ATOM 747 C CA . LEU A 1 103 ? -38.695 -16.757 29.084 1.00 69.06 103 LEU A CA 1
ATOM 748 C C . LEU A 1 103 ? -39.908 -16.613 30.017 1.00 69.06 103 LEU A C 1
ATOM 750 O O . LEU A 1 103 ? -39.950 -17.229 31.083 1.00 69.06 103 LEU A O 1
ATOM 754 N N . SER A 1 104 ? -40.946 -15.889 29.586 1.00 71.56 104 SER A N 1
ATOM 755 C CA . SER A 1 104 ? -42.198 -15.711 30.345 1.00 71.56 104 SER A CA 1
ATOM 756 C C . SER A 1 104 ? -42.930 -17.030 30.610 1.00 71.56 104 SER A C 1
ATOM 758 O O . SER A 1 104 ? -43.588 -17.196 31.636 1.00 71.56 104 SER A O 1
ATOM 760 N N . LEU A 1 105 ? -42.839 -17.979 29.676 1.00 76.06 105 LEU A N 1
ATOM 761 C CA . LEU A 1 105 ? -43.478 -19.293 29.770 1.00 76.06 105 LEU A CA 1
ATOM 762 C C . LEU A 1 105 ? -42.617 -20.338 30.494 1.00 76.06 105 LEU A C 1
ATOM 764 O O . LEU A 1 105 ? -43.024 -21.503 30.547 1.00 76.06 105 LEU A O 1
ATOM 768 N N . GLN A 1 106 ? -41.446 -19.944 31.018 1.00 73.38 106 GLN A N 1
ATOM 769 C CA . GLN A 1 106 ? -40.456 -20.836 31.637 1.00 73.38 106 GLN A CA 1
ATOM 770 C C . GLN A 1 106 ? -40.164 -22.068 30.768 1.00 73.38 106 GLN A C 1
ATOM 772 O O . GLN A 1 106 ? -39.930 -23.168 31.276 1.00 73.38 106 GLN A O 1
ATOM 777 N N . GLN A 1 107 ? -40.249 -21.915 29.443 1.00 65.00 107 GLN A N 1
ATOM 778 C CA . GLN A 1 107 ? -39.916 -23.005 28.541 1.00 65.00 107 GLN A CA 1
ATOM 779 C C . GLN A 1 107 ? -38.401 -23.205 28.606 1.00 65.00 107 GLN A C 1
ATOM 781 O O . GLN A 1 107 ? -37.670 -22.215 28.587 1.00 65.00 107 GLN A O 1
ATOM 786 N N . PRO A 1 108 ? -37.912 -24.454 28.695 1.00 57.03 108 PRO A N 1
ATOM 787 C CA . PRO A 1 108 ? -36.486 -24.709 28.639 1.00 57.03 108 PRO A CA 1
ATOM 788 C C . PRO A 1 108 ? -35.976 -24.275 27.265 1.00 57.03 108 PRO A C 1
ATOM 790 O O . PRO A 1 108 ? -36.163 -24.970 26.266 1.00 57.03 108 PRO A O 1
ATOM 793 N N . LEU A 1 109 ? -35.340 -23.110 27.227 1.00 55.84 109 LEU A N 1
ATOM 794 C CA . LEU A 1 109 ? -34.377 -22.782 26.193 1.00 55.84 109 LEU A CA 1
ATOM 795 C C . LEU A 1 109 ? -33.240 -23.791 26.398 1.00 55.84 109 LEU A C 1
ATOM 797 O O . LEU A 1 109 ? -32.741 -23.940 27.514 1.00 55.84 109 LEU A O 1
ATOM 801 N N . GLY A 1 110 ? -32.920 -24.598 25.383 1.00 54.62 110 GLY A N 1
ATOM 802 C CA . GLY A 1 110 ? -31.762 -25.495 25.465 1.00 54.62 110 GLY A CA 1
ATOM 803 C C . GLY A 1 110 ? -30.522 -24.697 25.878 1.00 54.62 110 GLY A C 1
ATOM 804 O O . GLY A 1 110 ? -30.464 -23.511 25.583 1.00 54.62 110 GLY A O 1
ATOM 805 N N . THR A 1 111 ? -29.581 -25.326 26.590 1.00 50.19 111 THR A N 1
ATOM 806 C CA . THR A 1 111 ? -28.346 -24.702 27.104 1.00 50.19 111 THR A CA 1
ATOM 807 C C . THR A 1 111 ? -27.704 -23.787 26.063 1.00 50.19 111 THR A C 1
ATOM 809 O O . THR A 1 111 ? -27.078 -24.273 25.120 1.00 50.19 111 THR A O 1
ATOM 812 N N . LEU A 1 112 ? -27.890 -22.488 26.243 1.00 53.75 112 LEU A N 1
ATOM 813 C CA . LEU A 1 112 ? -27.233 -21.426 25.514 1.00 53.75 112 LEU A CA 1
ATOM 814 C C . LEU A 1 112 ? -26.674 -20.518 26.628 1.00 53.75 112 LEU A C 1
ATOM 816 O O . LEU A 1 112 ? -27.427 -19.923 27.392 1.00 53.75 112 LEU A O 1
ATOM 820 N N . ASP A 1 113 ? -25.375 -20.647 26.851 1.00 56.56 113 ASP A N 1
ATOM 821 C CA . ASP A 1 113 ? -24.499 -19.847 27.719 1.00 56.56 113 ASP A CA 1
ATOM 822 C C . ASP A 1 113 ? -23.157 -19.974 26.994 1.00 56.56 113 ASP A C 1
ATOM 824 O O . ASP A 1 113 ? -22.458 -20.991 27.108 1.00 56.56 113 ASP A O 1
ATOM 828 N N . GLY A 1 114 ? -22.978 -19.091 26.013 1.00 51.28 114 GLY A N 1
ATOM 829 C CA . GLY A 1 114 ? -21.954 -19.200 24.980 1.00 51.28 114 GLY A CA 1
ATOM 830 C C . GLY A 1 114 ? -20.595 -18.728 25.476 1.00 51.28 114 GLY A C 1
ATOM 831 O O . GLY A 1 114 ? -19.576 -19.289 25.064 1.00 51.28 114 GLY A O 1
ATOM 832 N N . ASP A 1 115 ? -20.580 -17.759 26.391 1.00 52.84 115 ASP A N 1
ATOM 833 C CA . ASP A 1 115 ? -19.366 -17.118 26.893 1.00 52.84 115 ASP A CA 1
ATOM 834 C C . ASP A 1 115 ? -18.979 -17.520 28.334 1.00 52.84 115 ASP A C 1
ATOM 836 O O . ASP A 1 115 ? -17.874 -17.202 28.784 1.00 52.84 115 ASP A O 1
ATOM 840 N N . GLN A 1 116 ? -19.809 -18.324 29.017 1.00 52.12 116 GLN A N 1
ATOM 841 C CA . GLN A 1 116 ? -19.595 -18.825 30.382 1.00 52.12 116 GLN A CA 1
ATOM 842 C C . GLN A 1 116 ? -19.508 -17.726 31.449 1.00 52.12 116 GLN A C 1
ATOM 844 O O . GLN A 1 116 ? -18.894 -17.939 32.506 1.00 52.12 116 GLN A O 1
ATOM 849 N N . ASP A 1 117 ? -20.123 -16.565 31.226 1.00 62.06 117 ASP A N 1
ATOM 850 C CA . ASP A 1 117 ? -20.206 -15.501 32.228 1.00 62.06 117 ASP A CA 1
ATOM 851 C C . ASP A 1 117 ? -21.245 -15.790 33.340 1.00 62.06 117 ASP A C 1
ATOM 853 O O . ASP A 1 117 ? -21.253 -15.139 34.394 1.00 62.06 117 ASP A O 1
ATOM 857 N N . GLY A 1 118 ? -22.055 -16.839 33.158 1.00 50.84 118 GLY A N 1
ATOM 858 C CA . GLY A 1 118 ? -23.086 -17.285 34.092 1.00 50.84 118 GLY A CA 1
ATOM 859 C C . GLY A 1 118 ? -24.486 -16.742 33.793 1.00 50.84 118 GLY A C 1
ATOM 860 O O . GLY A 1 118 ? -25.398 -16.960 34.605 1.00 50.84 118 GLY A O 1
ATOM 861 N N . CYS A 1 119 ? -24.674 -16.070 32.659 1.00 57.69 119 CYS A N 1
ATOM 862 C CA . CYS A 1 119 ? -25.962 -15.749 32.062 1.00 57.69 119 CYS A CA 1
ATOM 863 C C . CYS A 1 119 ? -26.435 -16.891 31.145 1.00 57.69 119 CYS A C 1
ATOM 865 O O . CYS A 1 119 ? -25.656 -17.652 30.589 1.00 57.69 119 CYS A O 1
ATOM 867 N N . VAL A 1 120 ? -27.755 -17.058 31.005 1.00 54.06 120 VAL A N 1
ATOM 868 C CA . VAL A 1 120 ? -28.298 -17.901 29.927 1.00 54.06 120 VAL A CA 1
ATOM 869 C C . VAL A 1 120 ? -28.347 -17.019 28.688 1.00 54.06 120 VAL A C 1
ATOM 871 O O . VAL A 1 120 ? -29.343 -16.325 28.467 1.00 54.06 120 VAL A O 1
ATOM 874 N N . ASP A 1 121 ? -27.262 -17.000 27.925 1.00 58.84 121 ASP A N 1
ATOM 875 C CA . ASP A 1 121 ? -27.196 -16.303 26.648 1.00 58.84 121 ASP A CA 1
ATOM 876 C C . ASP A 1 121 ? -28.127 -17.002 25.671 1.00 58.84 121 ASP A C 1
ATOM 878 O O . ASP A 1 121 ? -27.797 -18.073 25.208 1.00 58.84 121 ASP A O 1
ATOM 882 N N . ALA A 1 122 ? -29.257 -16.435 25.244 1.00 49.12 122 ALA A N 1
ATOM 883 C CA . ALA A 1 122 ? -29.898 -16.963 24.026 1.00 49.12 122 ALA A CA 1
ATOM 884 C C . ALA A 1 122 ? -29.007 -16.757 22.776 1.00 49.12 122 ALA A C 1
ATOM 886 O O . ALA A 1 122 ? -29.281 -17.307 21.705 1.00 49.12 122 ALA A O 1
ATOM 887 N N . CYS A 1 123 ? -27.926 -15.993 22.933 1.00 49.03 123 CYS A N 1
ATOM 888 C CA . CYS A 1 123 ? -26.886 -15.761 21.962 1.00 49.03 123 CYS A CA 1
ATOM 889 C C . CYS A 1 123 ? -25.986 -17.002 21.877 1.00 49.03 123 CYS A C 1
ATOM 891 O O . CYS A 1 123 ? -25.084 -17.209 22.683 1.00 49.03 123 CYS A O 1
ATOM 893 N N . LEU A 1 124 ? -26.136 -17.783 20.805 1.00 44.03 124 LEU A N 1
ATOM 894 C CA . LEU A 1 124 ? -24.902 -18.118 20.105 1.00 44.03 124 LEU A CA 1
ATOM 895 C C . LEU A 1 124 ? -24.342 -16.758 19.706 1.00 44.03 124 LEU A C 1
ATOM 897 O O . LEU A 1 124 ? -24.925 -16.117 18.832 1.00 44.03 124 LEU A O 1
ATOM 901 N N . GLU A 1 125 ? -23.297 -16.283 20.388 1.00 46.38 125 GLU A N 1
ATOM 902 C CA . GLU A 1 125 ? -22.457 -15.237 19.820 1.00 46.38 125 GLU A CA 1
ATOM 903 C C . GLU A 1 125 ? -22.213 -15.704 18.377 1.00 46.38 125 GLU A C 1
ATOM 905 O O . GLU A 1 125 ? -21.743 -16.838 18.196 1.00 46.38 125 GLU A O 1
ATOM 910 N N . PRO A 1 126 ? -22.686 -14.977 17.342 1.00 51.31 126 PRO A N 1
ATOM 911 C CA . PRO A 1 126 ? -22.332 -15.355 15.987 1.00 51.31 126 PRO A CA 1
ATOM 912 C C . PRO A 1 126 ? -20.821 -15.429 16.035 1.00 51.31 126 PRO A C 1
ATOM 914 O O . PRO A 1 126 ? -20.240 -14.415 16.414 1.00 51.31 126 PRO A O 1
ATOM 917 N N . GLU A 1 127 ? -20.231 -16.617 15.792 1.00 49.28 127 GLU A N 1
ATOM 918 C CA . GLU A 1 127 ? -18.776 -16.792 15.822 1.00 49.28 127 GLU A CA 1
ATOM 919 C C . GLU A 1 127 ? -18.223 -15.543 15.165 1.00 49.28 127 GLU A C 1
ATOM 921 O O . GLU A 1 127 ? -18.508 -15.350 13.976 1.00 49.28 127 GLU A O 1
ATOM 926 N N . ILE A 1 128 ? -17.603 -14.641 15.952 1.00 53.59 128 ILE A N 1
ATOM 927 C CA . ILE A 1 128 ? -17.116 -13.374 15.407 1.00 53.59 128 ILE A CA 1
ATOM 928 C C . ILE A 1 128 ? -16.294 -13.845 14.232 1.00 53.59 128 ILE A C 1
ATOM 930 O O . ILE A 1 128 ? -15.379 -14.636 14.497 1.00 53.59 128 ILE A O 1
ATOM 934 N N . PRO A 1 129 ? -16.671 -13.511 12.975 1.00 58.16 129 PRO A N 1
ATOM 935 C CA . PRO A 1 129 ? -16.044 -14.119 11.824 1.00 58.16 129 PRO A CA 1
ATOM 936 C C . PRO A 1 129 ? -14.564 -13.929 12.046 1.00 58.16 129 PRO A C 1
ATOM 938 O O . PRO A 1 129 ? -14.113 -12.786 12.127 1.00 58.16 129 PRO A O 1
ATOM 941 N N . THR A 1 130 ? -13.866 -15.031 12.335 1.00 74.19 130 THR A N 1
ATOM 942 C CA . THR A 1 130 ? -12.473 -14.935 12.746 1.00 74.19 130 THR A CA 1
ATOM 943 C C . THR A 1 130 ? -11.811 -14.301 11.556 1.00 74.19 130 THR A C 1
ATOM 945 O O . THR A 1 130 ? -11.845 -14.901 10.484 1.00 74.19 130 THR A O 1
ATOM 948 N N . ASP A 1 131 ? -11.363 -13.050 11.700 1.00 82.44 131 ASP A N 1
ATOM 949 C CA . ASP A 1 131 ? -10.810 -12.324 10.571 1.00 82.44 131 ASP A CA 1
ATOM 950 C C . ASP A 1 131 ? -9.622 -13.162 10.101 1.00 82.44 131 ASP A C 1
ATOM 952 O O . ASP A 1 131 ? -8.609 -13.247 10.807 1.00 82.44 131 ASP A O 1
ATOM 956 N N . PRO A 1 132 ? -9.745 -13.849 8.951 1.00 85.00 132 PRO A N 1
ATOM 957 C CA . PRO A 1 132 ? -8.727 -14.796 8.540 1.00 85.00 132 PRO A CA 1
ATOM 958 C C . PRO A 1 132 ? -7.429 -14.059 8.188 1.00 85.00 132 PRO A C 1
ATOM 960 O O . PRO A 1 132 ? -6.386 -14.696 8.036 1.00 85.00 132 PRO A O 1
ATOM 963 N N . LEU A 1 133 ? -7.486 -12.726 8.067 1.00 91.94 133 LEU A N 1
ATOM 964 C CA . LEU A 1 133 ? -6.365 -11.837 7.815 1.00 91.94 133 LEU A CA 1
ATOM 965 C C . LEU A 1 133 ? -5.769 -11.243 9.097 1.00 91.94 133 LEU A C 1
ATOM 967 O O . LEU A 1 133 ? -4.685 -10.676 9.013 1.00 91.94 133 LEU A O 1
ATOM 971 N N . ALA A 1 134 ? -6.375 -11.426 10.278 1.00 91.12 134 ALA A N 1
ATOM 972 C CA . ALA A 1 134 ? -5.840 -10.885 11.533 1.00 91.12 134 ALA A CA 1
ATOM 973 C C . ALA A 1 134 ? -4.417 -11.385 11.829 1.00 91.12 134 ALA A C 1
ATOM 975 O O . ALA A 1 134 ? -3.595 -10.649 12.364 1.00 91.12 134 ALA A O 1
ATOM 976 N N . ALA A 1 135 ? -4.089 -12.615 11.417 1.00 93.25 135 ALA A N 1
ATOM 977 C CA . ALA A 1 135 ? -2.739 -13.171 11.534 1.00 93.25 135 ALA A CA 1
ATOM 978 C C . ALA A 1 135 ? -1.700 -12.489 10.615 1.00 93.25 135 ALA A C 1
ATOM 980 O O . ALA A 1 135 ? -0.500 -12.724 10.757 1.00 93.25 135 ALA A O 1
ATOM 981 N N . LEU A 1 136 ? -2.144 -11.687 9.643 1.00 95.94 136 LEU A N 1
ATOM 982 C CA . LEU A 1 136 ? -1.285 -10.908 8.752 1.00 95.94 136 LEU A CA 1
ATOM 983 C C . LEU A 1 136 ? -1.050 -9.481 9.264 1.00 95.94 136 LEU A C 1
ATOM 985 O O . LEU A 1 136 ? -0.100 -8.850 8.800 1.00 95.94 136 LEU A O 1
ATOM 989 N N . SER A 1 137 ? -1.852 -8.995 10.214 1.00 97.12 137 SER A N 1
ATOM 990 C CA . SER A 1 137 ? -1.661 -7.688 10.848 1.00 97.12 137 SER A CA 1
ATOM 991 C C . SER A 1 137 ? -0.374 -7.639 11.671 1.00 97.12 137 SER A C 1
ATOM 993 O O . SER A 1 137 ? 0.114 -8.662 12.154 1.00 97.12 137 SER A O 1
ATOM 995 N N . ASP A 1 138 ? 0.194 -6.444 11.792 1.00 97.81 138 ASP A N 1
ATOM 996 C CA . ASP A 1 138 ? 1.418 -6.182 12.543 1.00 97.81 138 ASP A CA 1
ATOM 997 C C . ASP A 1 138 ? 1.392 -4.724 13.018 1.00 97.81 138 ASP A C 1
ATOM 999 O O . ASP A 1 138 ? 1.338 -3.807 12.197 1.00 97.81 138 ASP A O 1
ATOM 1003 N N . GLU A 1 139 ? 1.384 -4.517 14.334 1.00 97.81 139 GLU A N 1
ATOM 1004 C CA . GLU A 1 139 ? 1.405 -3.182 14.950 1.00 97.81 139 GLU A CA 1
ATOM 1005 C C . GLU A 1 139 ? 2.836 -2.635 15.093 1.00 97.81 139 GLU A C 1
ATOM 1007 O O . GLU A 1 139 ? 3.032 -1.508 15.551 1.00 97.81 139 GLU A O 1
ATOM 1012 N N . PHE A 1 140 ? 3.842 -3.412 14.669 1.00 98.25 140 PHE A N 1
ATOM 1013 C CA . PHE A 1 140 ? 5.257 -3.050 14.656 1.00 98.25 140 PHE A CA 1
ATOM 1014 C C . PHE A 1 140 ? 5.853 -2.730 16.036 1.00 98.25 140 PHE A C 1
ATOM 1016 O O . PHE A 1 140 ? 6.824 -1.976 16.128 1.00 98.25 140 PHE A O 1
ATOM 1023 N N . ASP A 1 141 ? 5.295 -3.305 17.103 1.00 98.19 141 ASP A N 1
ATOM 1024 C CA . ASP A 1 141 ? 5.738 -3.167 18.498 1.00 98.19 141 ASP A CA 1
ATOM 1025 C C . ASP A 1 141 ? 6.578 -4.357 19.006 1.00 98.19 141 ASP A C 1
ATOM 1027 O O . ASP A 1 141 ? 6.954 -4.404 20.177 1.00 98.19 141 ASP A O 1
ATOM 1031 N N . ASP A 1 142 ? 6.906 -5.303 18.122 1.00 98.25 142 ASP A N 1
ATOM 1032 C CA . ASP A 1 142 ? 7.801 -6.430 18.386 1.00 98.25 142 ASP A CA 1
ATOM 1033 C C . ASP A 1 142 ? 8.862 -6.523 17.286 1.00 98.25 142 ASP A C 1
ATOM 1035 O O . ASP A 1 142 ? 8.560 -6.879 16.147 1.00 98.25 142 ASP A O 1
ATOM 1039 N N . ALA A 1 143 ? 10.130 -6.264 17.618 1.00 98.44 143 ALA A N 1
ATOM 1040 C CA . ALA A 1 143 ? 11.233 -6.337 16.658 1.00 98.44 143 ALA A CA 1
ATOM 1041 C C . ALA A 1 143 ? 11.380 -7.715 15.982 1.00 98.44 143 ALA A C 1
ATOM 1043 O O . ALA A 1 143 ? 11.913 -7.803 14.875 1.00 98.44 143 ALA A O 1
ATOM 1044 N N . SER A 1 144 ? 10.913 -8.797 16.617 1.00 98.00 144 SER A N 1
ATOM 1045 C CA . SER A 1 144 ? 10.961 -10.149 16.047 1.00 98.00 144 SER A CA 1
ATOM 1046 C C . SER A 1 144 ? 9.915 -10.387 14.953 1.00 98.00 144 SER A C 1
ATOM 1048 O O . SER A 1 144 ? 10.082 -11.285 14.126 1.00 98.00 144 SER A O 1
ATOM 1050 N N . SER A 1 145 ? 8.885 -9.538 14.870 1.00 98.00 145 SER A N 1
ATOM 1051 C CA . SER A 1 145 ? 7.868 -9.594 13.812 1.00 98.00 145 SER A CA 1
ATOM 1052 C C . SER A 1 145 ? 8.451 -9.387 12.410 1.00 98.00 145 SER A C 1
ATOM 1054 O O . SER A 1 145 ? 7.834 -9.812 11.432 1.00 98.00 145 SER A O 1
ATOM 1056 N N . VAL A 1 146 ? 9.669 -8.835 12.292 1.00 98.06 146 VAL A N 1
ATOM 1057 C CA . VAL A 1 146 ? 10.389 -8.672 11.016 1.00 98.06 146 VAL A CA 1
ATOM 1058 C C . VAL A 1 146 ? 10.560 -9.999 10.273 1.00 98.06 146 VAL A C 1
ATOM 1060 O O . VAL A 1 146 ? 10.503 -10.025 9.044 1.00 98.06 146 VAL A O 1
ATOM 1063 N N . ASP A 1 147 ? 10.667 -11.112 11.003 1.00 97.62 147 ASP A N 1
ATOM 1064 C CA . ASP A 1 147 ? 10.789 -12.458 10.437 1.00 97.62 147 ASP A CA 1
ATOM 1065 C C . ASP A 1 147 ? 9.472 -12.965 9.814 1.00 97.62 147 ASP A C 1
ATOM 1067 O O . ASP A 1 147 ? 9.471 -13.943 9.063 1.00 97.62 147 ASP A O 1
ATOM 1071 N N . SER A 1 148 ? 8.343 -12.302 10.093 1.00 97.25 148 SER A N 1
ATOM 1072 C CA . SER A 1 148 ? 7.041 -12.592 9.473 1.00 97.25 148 SER A CA 1
ATOM 1073 C C . SER A 1 148 ? 6.866 -11.945 8.093 1.00 97.25 148 SER A C 1
ATOM 1075 O O . SER A 1 148 ? 5.902 -12.250 7.382 1.00 97.25 148 SER A O 1
ATOM 1077 N N . TRP A 1 149 ? 7.791 -11.068 7.697 1.00 98.31 149 TRP A N 1
ATOM 1078 C CA . TRP A 1 149 ? 7.756 -10.346 6.431 1.00 98.31 149 TRP A CA 1
ATOM 1079 C C . TRP A 1 149 ? 8.656 -11.000 5.387 1.00 98.31 149 TRP A C 1
ATOM 1081 O O . TRP A 1 149 ? 9.785 -11.409 5.658 1.00 98.31 149 TRP A O 1
ATOM 1091 N N . THR A 1 150 ? 8.180 -11.062 4.142 1.00 98.38 150 THR A N 1
ATOM 1092 C CA . THR A 1 150 ? 9.028 -11.466 3.016 1.00 98.38 150 THR A CA 1
ATOM 1093 C C . THR A 1 150 ? 9.627 -10.241 2.353 1.00 98.38 150 THR A C 1
ATOM 1095 O O . THR A 1 150 ? 8.918 -9.331 1.936 1.00 98.38 150 THR A O 1
ATOM 1098 N N . PHE A 1 151 ? 10.943 -10.238 2.187 1.00 97.56 151 PHE A N 1
ATOM 1099 C CA . PHE A 1 151 ? 11.652 -9.162 1.511 1.00 97.56 151 PHE A CA 1
ATOM 1100 C C . PHE A 1 151 ? 11.815 -9.457 0.025 1.00 97.56 151 PHE A C 1
ATOM 1102 O O . PHE A 1 151 ? 12.378 -10.491 -0.342 1.00 97.56 151 PHE A O 1
ATOM 1109 N N . ARG A 1 152 ? 11.416 -8.514 -0.841 1.00 95.56 152 ARG A N 1
ATOM 1110 C CA . ARG A 1 152 ? 11.570 -8.650 -2.302 1.00 95.56 152 ARG A CA 1
ATOM 1111 C C . ARG A 1 152 ? 13.000 -9.004 -2.689 1.00 95.56 152 ARG A C 1
ATOM 1113 O O . ARG A 1 152 ? 13.210 -9.958 -3.420 1.00 95.56 152 ARG A O 1
ATOM 1120 N N . HIS A 1 153 ? 13.977 -8.271 -2.162 1.00 94.12 153 HIS A N 1
ATOM 1121 C CA . HIS A 1 153 ? 15.381 -8.466 -2.520 1.00 94.12 153 HIS A CA 1
ATOM 1122 C C . HIS A 1 153 ? 15.904 -9.865 -2.129 1.00 94.12 153 HIS A C 1
ATOM 1124 O O . HIS A 1 153 ? 16.685 -10.455 -2.865 1.00 94.12 153 HIS A O 1
ATOM 1130 N N . VAL A 1 154 ? 15.411 -10.448 -1.027 1.00 95.88 154 VAL A N 1
ATOM 1131 C CA . VAL A 1 154 ? 15.746 -11.826 -0.632 1.00 95.88 154 VAL A CA 1
ATOM 1132 C C . VAL A 1 154 ? 15.092 -12.833 -1.578 1.00 95.88 154 VAL A C 1
ATOM 1134 O O . VAL A 1 154 ? 15.767 -13.731 -2.075 1.00 95.88 154 VAL A O 1
ATOM 1137 N N . PHE A 1 155 ? 13.793 -12.675 -1.851 1.00 95.12 155 PHE A N 1
ATOM 1138 C CA . PHE A 1 155 ? 13.037 -13.579 -2.722 1.00 95.12 155 PHE A CA 1
ATOM 1139 C C . PHE A 1 155 ? 13.535 -13.556 -4.175 1.00 95.12 155 PHE A C 1
ATOM 1141 O O . PHE A 1 155 ? 13.662 -14.602 -4.806 1.00 95.12 155 PHE A O 1
ATOM 1148 N N . GLU A 1 156 ? 13.843 -12.368 -4.693 1.00 94.00 156 GLU A N 1
ATOM 1149 C CA . GLU A 1 156 ? 14.253 -12.145 -6.083 1.00 94.00 156 GLU A CA 1
ATOM 1150 C C . GLU A 1 156 ? 15.772 -12.285 -6.298 1.00 94.00 156 GLU A C 1
ATOM 1152 O O . GLU A 1 156 ? 16.233 -12.202 -7.437 1.00 94.00 156 GLU A O 1
ATOM 1157 N N . ALA A 1 157 ? 16.534 -12.548 -5.225 1.00 92.69 157 ALA A N 1
ATOM 1158 C CA . ALA A 1 157 ? 18.000 -12.603 -5.200 1.00 92.69 157 ALA A CA 1
ATOM 1159 C C . ALA A 1 157 ? 18.679 -11.303 -5.684 1.00 92.69 157 ALA A C 1
ATOM 1161 O O . ALA A 1 157 ? 19.716 -11.325 -6.351 1.00 92.69 157 ALA A O 1
ATOM 1162 N N . ASP A 1 158 ? 18.090 -10.173 -5.307 1.00 89.19 158 ASP A N 1
ATOM 1163 C CA . ASP A 1 158 ? 18.519 -8.817 -5.627 1.00 89.19 158 ASP A CA 1
ATOM 1164 C C . ASP A 1 158 ? 19.302 -8.184 -4.457 1.00 89.19 158 ASP A C 1
ATOM 1166 O O . ASP A 1 158 ? 19.075 -8.523 -3.290 1.00 89.19 158 ASP A O 1
ATOM 1170 N N . PRO A 1 159 ? 20.192 -7.208 -4.714 1.00 90.94 159 PRO A N 1
ATOM 1171 C CA . PRO A 1 159 ? 20.741 -6.369 -3.653 1.00 90.94 159 PRO A CA 1
ATOM 1172 C C . PRO A 1 159 ? 19.634 -5.607 -2.901 1.00 90.94 159 PRO A C 1
ATOM 1174 O O . PRO A 1 159 ? 18.668 -5.158 -3.533 1.00 90.94 159 PRO A O 1
ATOM 1177 N N . PRO A 1 160 ? 19.763 -5.405 -1.574 1.00 93.19 160 PRO A N 1
ATOM 1178 C CA . PRO A 1 160 ? 18.811 -4.601 -0.818 1.00 93.19 160 PRO A CA 1
ATOM 1179 C C . PRO A 1 160 ? 18.803 -3.164 -1.344 1.00 93.19 160 PRO A C 1
ATOM 1181 O O . PRO A 1 160 ? 19.850 -2.558 -1.540 1.00 93.19 160 PRO A O 1
ATOM 1184 N N . LEU A 1 161 ? 17.615 -2.599 -1.551 1.00 93.12 161 LEU A N 1
ATOM 1185 C CA . LEU A 1 161 ? 17.441 -1.211 -2.004 1.00 93.12 161 LEU A CA 1
ATOM 1186 C C . LEU A 1 161 ? 17.274 -0.211 -0.851 1.00 93.12 161 LEU A C 1
ATOM 1188 O O . LEU A 1 161 ? 16.771 0.890 -1.050 1.00 93.12 161 LEU A O 1
ATOM 1192 N N . HIS A 1 162 ? 17.668 -0.613 0.354 1.00 93.69 162 HIS A N 1
ATOM 1193 C CA . HIS A 1 162 ? 17.569 0.166 1.580 1.00 93.69 162 HIS A CA 1
ATOM 1194 C C . HIS A 1 162 ? 18.879 0.078 2.365 1.00 93.69 162 HIS A C 1
ATOM 1196 O O . HIS A 1 162 ? 19.619 -0.900 2.254 1.00 93.69 162 HIS A O 1
ATOM 1202 N N . THR A 1 163 ? 19.145 1.096 3.171 1.00 93.69 163 THR A N 1
ATOM 1203 C CA . THR A 1 163 ? 20.224 1.142 4.170 1.00 93.69 163 THR A CA 1
ATOM 1204 C C . THR A 1 163 ? 19.732 0.700 5.544 1.00 93.69 163 THR A C 1
ATOM 1206 O O . THR A 1 163 ? 20.479 0.056 6.277 1.00 93.69 163 THR A O 1
ATOM 1209 N N . THR A 1 164 ? 18.466 0.988 5.850 1.00 95.38 164 THR A N 1
ATOM 1210 C CA . THR A 1 164 ? 17.785 0.570 7.077 1.00 95.38 164 THR A CA 1
ATOM 1211 C C . THR A 1 164 ? 16.463 -0.092 6.719 1.00 95.38 164 THR A C 1
ATOM 1213 O O . THR A 1 164 ? 15.679 0.458 5.944 1.00 95.38 164 THR A O 1
ATOM 1216 N N . PHE A 1 165 ? 16.234 -1.271 7.287 1.00 97.00 165 PHE A N 1
ATOM 1217 C CA . PHE A 1 165 ? 14.922 -1.888 7.398 1.00 97.00 165 PHE A CA 1
ATOM 1218 C C . PHE A 1 165 ? 14.866 -2.591 8.750 1.00 97.00 165 PHE A C 1
ATOM 1220 O O . PHE A 1 165 ? 15.534 -3.607 8.941 1.00 97.00 165 PHE A O 1
ATOM 1227 N N . ASP A 1 166 ? 14.095 -2.052 9.684 1.00 97.81 166 ASP A N 1
ATOM 1228 C CA . ASP A 1 166 ? 13.899 -2.658 10.999 1.00 97.81 166 ASP A CA 1
ATOM 1229 C C . ASP A 1 166 ? 12.491 -2.399 11.535 1.00 97.81 166 ASP A C 1
ATOM 1231 O O . ASP A 1 166 ? 11.762 -1.556 11.012 1.00 97.81 166 ASP A O 1
ATOM 1235 N N . ILE A 1 167 ? 12.111 -3.173 12.550 1.00 98.69 167 ILE A N 1
ATOM 1236 C CA . ILE A 1 167 ? 10.871 -3.014 13.309 1.00 98.69 167 ILE A CA 1
ATOM 1237 C C . ILE A 1 167 ? 11.253 -2.799 14.773 1.00 98.69 167 ILE A C 1
ATOM 1239 O O . ILE A 1 167 ? 12.159 -3.468 15.278 1.00 98.69 167 ILE A O 1
ATOM 1243 N N . ASP A 1 168 ? 10.608 -1.831 15.424 1.00 98.31 168 ASP A N 1
ATOM 1244 C CA . ASP A 1 168 ? 10.749 -1.507 16.854 1.00 98.31 168 ASP A CA 1
ATOM 1245 C C . ASP A 1 168 ? 12.202 -1.245 17.323 1.00 98.31 168 ASP A C 1
ATOM 1247 O O . ASP A 1 168 ? 12.521 -1.297 18.508 1.00 98.31 168 ASP A O 1
ATOM 1251 N N . THR A 1 169 ? 13.126 -0.955 16.396 1.00 97.44 169 THR A N 1
ATOM 1252 C CA . THR A 1 169 ? 14.557 -0.785 16.708 1.00 97.44 169 THR A CA 1
ATOM 1253 C C . THR A 1 169 ? 15.008 0.657 16.517 1.00 97.44 169 THR A C 1
ATOM 1255 O O . THR A 1 169 ? 15.462 1.293 17.470 1.00 97.44 169 THR A O 1
ATOM 1258 N N . THR A 1 170 ? 14.887 1.200 15.301 1.00 96.06 170 THR A N 1
ATOM 1259 C CA . THR A 1 170 ? 15.241 2.601 15.027 1.00 96.06 170 THR A CA 1
ATOM 1260 C C . THR A 1 170 ? 14.176 3.555 15.567 1.00 96.06 170 THR A C 1
ATOM 1262 O O . THR A 1 170 ? 14.509 4.612 16.108 1.00 96.06 170 THR A O 1
ATOM 1265 N N . LEU A 1 171 ? 12.900 3.176 15.454 1.00 95.50 171 LEU A N 1
ATOM 1266 C CA . LEU A 1 171 ? 11.759 3.915 15.9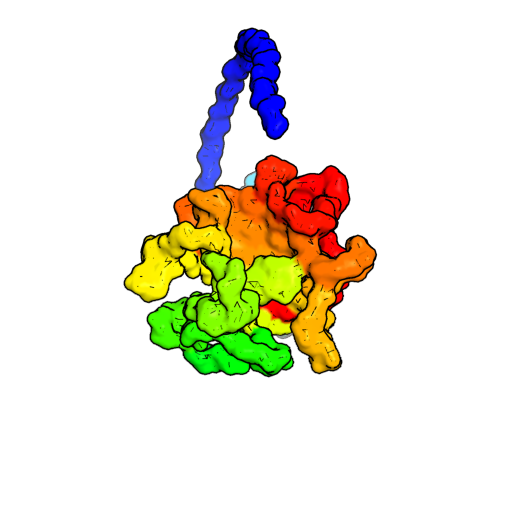88 1.00 95.50 171 LEU A CA 1
ATOM 1267 C C . LEU A 1 171 ? 10.805 2.928 16.686 1.00 95.50 171 LEU A C 1
ATOM 1269 O O . LEU A 1 171 ? 10.241 2.081 15.997 1.00 95.50 171 LEU A O 1
ATOM 1273 N N . PRO A 1 172 ? 10.627 3.013 18.020 1.00 97.38 172 PRO A N 1
ATOM 1274 C CA . PRO A 1 172 ? 9.738 2.104 18.740 1.00 97.38 172 PRO A CA 1
ATOM 1275 C C . PRO A 1 172 ? 8.292 2.152 18.233 1.00 97.38 172 PRO A C 1
ATOM 1277 O O . PRO A 1 172 ? 7.767 3.242 17.986 1.00 97.38 172 PRO A O 1
ATOM 1280 N N . GLY A 1 173 ? 7.651 0.989 18.111 1.00 97.62 173 GLY A N 1
ATOM 1281 C CA . GLY A 1 173 ? 6.288 0.844 17.586 1.00 97.62 173 GLY A CA 1
ATOM 1282 C C . GLY A 1 173 ? 6.162 1.186 16.098 1.00 97.62 173 GLY A C 1
ATOM 1283 O O . GLY A 1 173 ? 5.165 1.771 15.677 1.00 97.62 173 GLY A O 1
ATOM 1284 N N . SER A 1 174 ? 7.213 0.977 15.302 1.00 97.75 174 SER A N 1
ATOM 1285 C CA . SER A 1 174 ? 7.222 1.313 13.877 1.00 97.75 174 SER A CA 1
ATOM 1286 C C . SER A 1 174 ? 8.154 0.417 13.072 1.00 97.75 174 SER A C 1
ATOM 1288 O O . SER A 1 174 ? 9.219 0.014 13.536 1.00 97.75 174 SER A O 1
ATOM 1290 N N . MET A 1 175 ? 7.775 0.183 11.817 1.00 98.00 175 MET A N 1
ATOM 1291 C CA . MET A 1 175 ? 8.681 -0.279 10.773 1.00 98.00 175 MET A CA 1
ATOM 1292 C C . MET A 1 175 ? 9.387 0.931 10.149 1.00 98.00 175 MET A C 1
ATOM 1294 O O . MET A 1 175 ? 8.733 1.852 9.655 1.00 98.00 175 MET A O 1
ATOM 1298 N N . VAL A 1 176 ? 10.720 0.937 10.143 1.00 97.56 176 VAL A N 1
ATOM 1299 C CA . VAL A 1 176 ? 11.536 2.007 9.552 1.00 97.56 176 VAL A CA 1
ATOM 1300 C C . VAL A 1 176 ? 12.181 1.514 8.267 1.00 97.56 176 VAL A C 1
ATOM 1302 O O . VAL A 1 176 ? 12.904 0.524 8.277 1.00 97.56 176 VAL A O 1
ATOM 1305 N N . ILE A 1 177 ? 11.965 2.243 7.169 1.00 96.75 177 ILE A N 1
ATOM 1306 C CA . ILE A 1 177 ? 12.575 1.969 5.864 1.00 96.75 177 ILE A CA 1
ATOM 1307 C C . ILE A 1 177 ? 13.347 3.209 5.406 1.00 96.75 177 ILE A C 1
ATOM 1309 O O . ILE A 1 177 ? 12.751 4.256 5.160 1.00 96.75 177 ILE A O 1
ATOM 1313 N N . ASP A 1 178 ? 14.665 3.080 5.244 1.00 94.75 178 ASP A N 1
ATOM 1314 C CA . ASP A 1 178 ? 15.524 4.102 4.634 1.00 94.75 178 ASP A CA 1
ATOM 1315 C C . ASP A 1 178 ? 15.939 3.658 3.217 1.00 94.75 178 ASP A C 1
ATOM 1317 O O . ASP A 1 178 ? 16.784 2.770 3.081 1.00 94.75 178 ASP A O 1
ATOM 1321 N N . PRO A 1 179 ? 15.370 4.239 2.141 1.00 91.44 179 PRO A N 1
ATOM 1322 C CA . PRO A 1 179 ? 15.639 3.838 0.758 1.00 91.44 179 PRO A CA 1
ATOM 1323 C C . PRO A 1 179 ? 16.986 4.357 0.210 1.00 91.44 179 PRO A C 1
ATOM 1325 O O . PRO A 1 179 ? 17.192 4.391 -0.998 1.00 91.44 179 PRO A O 1
ATOM 1328 N N . ASN A 1 180 ? 17.921 4.805 1.046 1.00 79.88 180 ASN A N 1
ATOM 1329 C CA . ASN A 1 180 ? 19.109 5.565 0.639 1.00 79.88 180 ASN A CA 1
ATOM 1330 C C . ASN A 1 180 ? 20.260 4.718 0.034 1.00 79.88 180 ASN A C 1
ATOM 1332 O O . ASN A 1 180 ? 21.433 5.020 0.249 1.00 79.88 180 ASN A O 1
ATOM 1336 N N . ASN A 1 181 ? 19.964 3.682 -0.765 1.00 75.12 181 ASN A N 1
ATOM 1337 C CA . ASN A 1 181 ? 20.982 2.926 -1.513 1.00 75.12 181 ASN A CA 1
ATOM 1338 C C . ASN A 1 181 ? 21.263 3.538 -2.905 1.00 75.12 181 ASN A C 1
ATOM 1340 O O . ASN A 1 181 ? 20.986 2.933 -3.942 1.00 75.12 181 ASN A O 1
ATOM 1344 N N . TYR A 1 182 ? 21.800 4.763 -2.933 1.00 70.50 182 TYR A N 1
ATOM 1345 C CA . TYR A 1 182 ? 22.157 5.468 -4.179 1.00 70.50 182 TYR A CA 1
ATOM 1346 C C . TYR A 1 182 ? 23.427 4.934 -4.858 1.00 70.50 182 TYR A C 1
ATOM 1348 O O . TYR A 1 182 ? 23.682 5.273 -6.013 1.00 70.50 182 TYR A O 1
ATOM 1356 N N . ASP A 1 183 ? 24.210 4.103 -4.166 1.00 70.19 183 ASP A N 1
ATOM 1357 C CA . ASP A 1 183 ? 25.442 3.515 -4.703 1.00 70.19 183 ASP A CA 1
ATOM 1358 C C . ASP A 1 183 ? 25.171 2.327 -5.646 1.00 70.19 183 ASP A C 1
ATOM 1360 O O . ASP A 1 183 ? 26.094 1.819 -6.291 1.00 70.19 183 ASP A O 1
ATOM 1364 N N . ASP A 1 184 ? 23.916 1.881 -5.764 1.00 74.81 184 ASP A N 1
ATOM 1365 C CA . ASP A 1 184 ? 23.546 0.838 -6.713 1.00 74.81 184 ASP A CA 1
ATOM 1366 C C . ASP A 1 184 ? 23.657 1.370 -8.162 1.00 74.81 184 ASP A C 1
ATOM 1368 O O . ASP A 1 184 ? 22.986 2.340 -8.537 1.00 74.81 184 ASP A O 1
ATOM 1372 N N . PRO A 1 185 ? 24.484 0.735 -9.019 1.00 76.00 185 PRO A N 1
ATOM 1373 C CA . PRO A 1 185 ? 24.737 1.202 -10.380 1.00 76.00 185 PRO A CA 1
ATOM 1374 C C . PRO A 1 185 ? 23.479 1.230 -11.258 1.00 76.00 185 PRO A C 1
ATOM 1376 O O . PRO A 1 185 ? 23.484 1.914 -12.281 1.00 76.00 185 PRO A O 1
ATOM 1379 N N . ARG A 1 186 ? 22.397 0.539 -10.864 1.00 73.25 186 ARG A N 1
ATOM 1380 C CA . ARG A 1 186 ? 21.085 0.605 -11.527 1.00 73.25 186 ARG A CA 1
ATOM 1381 C C . ARG A 1 186 ? 20.448 1.996 -11.456 1.00 73.25 186 ARG A C 1
ATOM 1383 O O . ARG A 1 186 ? 19.585 2.289 -12.279 1.00 73.25 186 ARG A O 1
ATOM 1390 N N . PHE A 1 187 ? 20.873 2.851 -10.520 1.00 75.00 187 PHE A N 1
ATOM 1391 C CA . PHE A 1 187 ? 20.349 4.214 -10.349 1.00 75.00 187 PHE A CA 1
ATOM 1392 C C . PHE A 1 187 ? 21.379 5.308 -10.633 1.00 75.00 187 PHE A C 1
ATOM 1394 O O . PHE A 1 187 ? 21.067 6.485 -10.460 1.00 75.00 187 PHE A O 1
ATOM 1401 N N . ALA A 1 188 ? 22.580 4.953 -11.106 1.00 66.81 188 ALA A N 1
ATOM 1402 C CA . ALA A 1 188 ? 23.668 5.902 -11.357 1.00 66.81 188 ALA A CA 1
ATOM 1403 C C . ALA A 1 188 ? 23.322 6.987 -12.398 1.00 66.81 188 ALA A C 1
ATOM 1405 O O . ALA A 1 188 ? 23.977 8.028 -12.448 1.00 66.81 188 ALA A O 1
ATOM 1406 N N . ASP A 1 189 ? 22.301 6.758 -13.230 1.00 60.59 189 ASP A N 1
ATOM 1407 C CA . ASP A 1 189 ? 21.804 7.706 -14.229 1.00 60.59 189 ASP A CA 1
ATOM 1408 C C . ASP A 1 189 ? 20.634 8.575 -13.741 1.00 60.59 189 ASP A C 1
ATOM 1410 O O . ASP A 1 189 ? 20.228 9.511 -14.434 1.00 60.59 189 ASP A O 1
ATOM 1414 N N . THR A 1 190 ? 20.109 8.313 -12.543 1.00 56.94 190 THR A N 1
ATOM 1415 C CA . THR A 1 190 ? 18.926 8.995 -12.027 1.00 56.94 190 THR A CA 1
ATOM 1416 C C . THR A 1 190 ? 19.184 9.705 -10.714 1.00 56.94 190 THR A C 1
ATOM 1418 O O . THR A 1 190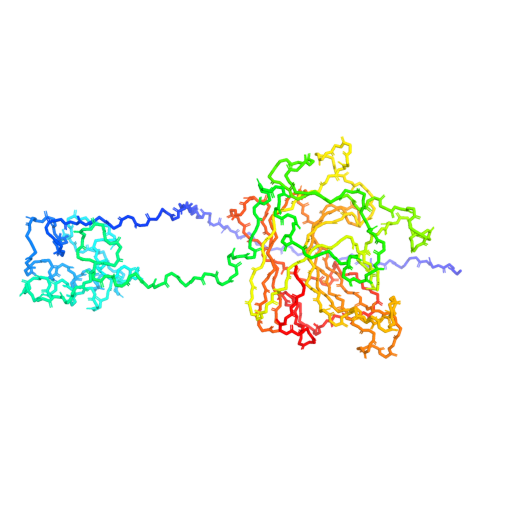 ? 19.533 9.102 -9.707 1.00 56.94 190 THR A O 1
ATOM 1421 N N . ALA A 1 191 ? 18.868 10.998 -10.689 1.00 62.28 191 ALA A N 1
ATOM 1422 C CA . ALA A 1 191 ? 18.841 11.816 -9.478 1.00 62.28 191 ALA A CA 1
ATOM 1423 C C . ALA A 1 191 ? 17.752 11.396 -8.457 1.00 62.28 191 ALA A C 1
ATOM 1425 O O . ALA A 1 191 ? 17.469 12.153 -7.534 1.00 62.28 191 ALA A O 1
ATOM 1426 N N . THR A 1 192 ? 17.099 10.243 -8.647 1.00 66.06 192 THR A N 1
ATOM 1427 C CA . THR A 1 192 ? 15.877 9.830 -7.940 1.00 66.06 192 THR A CA 1
ATOM 1428 C C . THR A 1 192 ? 16.046 8.594 -7.053 1.00 66.06 192 THR A C 1
ATOM 1430 O O . THR A 1 192 ? 15.115 8.282 -6.324 1.00 66.06 192 THR A O 1
ATOM 1433 N N . GLY A 1 193 ? 17.200 7.910 -7.079 1.00 79.69 193 GLY A N 1
ATOM 1434 C CA . GLY A 1 193 ? 17.453 6.739 -6.225 1.00 79.69 193 GLY A CA 1
ATOM 1435 C C . GLY A 1 193 ? 16.567 5.521 -6.540 1.00 79.69 193 GLY A C 1
ATOM 1436 O O . GLY A 1 193 ? 15.925 5.489 -7.599 1.00 79.69 193 GLY A O 1
ATOM 1437 N N . PRO A 1 194 ? 16.545 4.503 -5.656 1.00 87.50 194 PRO A N 1
ATOM 1438 C CA . PRO A 1 194 ? 15.646 3.365 -5.792 1.00 87.50 194 PRO A CA 1
ATOM 1439 C C . PRO A 1 194 ? 14.195 3.813 -5.648 1.00 87.50 194 PRO A C 1
ATOM 1441 O O . PRO A 1 194 ? 13.834 4.576 -4.754 1.00 87.50 194 PRO A O 1
ATOM 1444 N N . GLY A 1 195 ? 13.342 3.317 -6.534 1.00 90.12 195 GLY A N 1
ATOM 1445 C CA . GLY A 1 195 ? 11.967 3.767 -6.602 1.00 90.12 195 GLY A CA 1
ATOM 1446 C C . GLY A 1 195 ? 11.163 2.979 -7.615 1.00 90.12 195 GLY A C 1
ATOM 1447 O O . GLY A 1 195 ? 11.678 2.457 -8.603 1.00 90.12 195 GLY A O 1
ATOM 1448 N N . TRP A 1 196 ? 9.871 2.901 -7.344 1.00 93.00 196 TRP A N 1
ATOM 1449 C CA . TRP A 1 196 ? 8.930 2.164 -8.161 1.00 93.00 196 TRP A CA 1
ATOM 1450 C C . TRP A 1 196 ? 8.435 3.008 -9.339 1.00 93.00 196 TRP A C 1
ATOM 1452 O O . TRP A 1 196 ? 7.659 3.959 -9.187 1.00 93.00 196 TRP A O 1
ATOM 1462 N N . PHE A 1 197 ? 8.893 2.648 -10.532 1.00 90.38 197 PHE A N 1
ATOM 1463 C CA . PHE A 1 197 ? 8.550 3.312 -11.784 1.00 90.38 197 PHE A CA 1
ATOM 1464 C C . PHE A 1 197 ? 8.886 2.384 -12.946 1.00 90.38 197 PHE A C 1
ATOM 1466 O O . PHE A 1 197 ? 10.025 1.935 -13.040 1.00 90.38 197 PHE A O 1
ATOM 1473 N N . GLN A 1 198 ? 7.934 2.125 -13.849 1.00 89.06 198 GLN A N 1
ATOM 1474 C CA . GLN A 1 198 ? 8.131 1.141 -14.923 1.00 89.06 198 GLN A CA 1
ATOM 1475 C C . GLN A 1 198 ? 8.514 -0.231 -14.347 1.00 89.06 198 GLN A C 1
ATOM 1477 O O . GLN A 1 198 ? 7.779 -0.774 -13.525 1.00 89.06 198 GLN A O 1
ATOM 1482 N N . ASP A 1 199 ? 9.669 -0.748 -14.765 1.00 91.12 199 ASP A N 1
ATOM 1483 C CA . ASP A 1 199 ? 10.283 -1.992 -14.311 1.00 91.12 199 ASP A CA 1
ATOM 1484 C C . ASP A 1 199 ? 11.281 -1.786 -13.159 1.00 91.12 199 ASP A C 1
ATOM 1486 O O . ASP A 1 199 ? 11.998 -2.712 -12.792 1.00 91.12 199 ASP A O 1
ATOM 1490 N N . ARG A 1 200 ? 11.377 -0.565 -12.612 1.00 89.50 200 ARG A N 1
ATOM 1491 C CA . ARG A 1 200 ? 12.198 -0.252 -11.435 1.00 89.50 200 ARG A CA 1
ATOM 1492 C C . ARG A 1 200 ? 11.402 -0.466 -10.155 1.00 89.50 200 ARG A C 1
ATOM 1494 O O . ARG A 1 200 ? 10.183 -0.284 -10.124 1.00 89.50 200 ARG A O 1
ATOM 1501 N N . HIS A 1 201 ? 12.128 -0.753 -9.081 1.00 92.19 201 HIS A N 1
ATOM 1502 C CA . HIS A 1 201 ? 11.570 -1.081 -7.775 1.00 92.19 201 HIS A CA 1
ATOM 1503 C C . HIS A 1 201 ? 12.180 -0.211 -6.678 1.00 92.19 201 HIS A C 1
ATOM 1505 O O . HIS A 1 201 ? 13.322 0.241 -6.780 1.00 92.19 201 HIS A O 1
ATOM 1511 N N . GLY A 1 202 ? 11.433 -0.032 -5.593 1.00 93.25 202 GLY A N 1
ATOM 1512 C CA . GLY A 1 202 ? 11.957 0.436 -4.312 1.00 93.25 202 GLY A CA 1
ATOM 1513 C C . GLY A 1 202 ? 12.176 -0.715 -3.319 1.00 93.25 202 GLY A C 1
ATOM 1514 O O . GLY A 1 202 ? 12.008 -1.895 -3.669 1.00 93.25 202 GLY A O 1
ATOM 1515 N N . PRO A 1 203 ? 12.534 -0.394 -2.063 1.00 95.81 203 PRO A N 1
ATOM 1516 C CA . PRO A 1 203 ? 12.378 -1.316 -0.944 1.00 95.81 203 PRO A CA 1
ATOM 1517 C C . PRO A 1 203 ? 10.949 -1.850 -0.876 1.00 95.81 203 PRO A C 1
ATOM 1519 O O . PRO A 1 203 ? 9.992 -1.114 -1.118 1.00 95.81 203 PRO A O 1
ATOM 1522 N N . TYR A 1 204 ? 10.819 -3.137 -0.567 1.00 97.50 204 TYR A N 1
ATOM 1523 C CA . TYR A 1 204 ? 9.523 -3.786 -0.457 1.00 97.50 204 TYR A CA 1
ATOM 1524 C C . TYR A 1 204 ? 9.616 -5.011 0.442 1.00 97.50 204 TYR A C 1
ATOM 1526 O O . TYR A 1 204 ? 10.405 -5.930 0.181 1.00 97.50 204 TYR A O 1
ATOM 1534 N N . ALA A 1 205 ? 8.817 -4.979 1.498 1.00 98.19 205 ALA A N 1
ATOM 1535 C CA . ALA A 1 205 ? 8.497 -6.108 2.345 1.00 98.19 205 ALA A CA 1
ATOM 1536 C C . ALA A 1 205 ? 7.002 -6.368 2.198 1.00 98.19 205 ALA A C 1
ATOM 1538 O O . ALA A 1 205 ? 6.236 -5.415 2.073 1.00 98.19 205 ALA A O 1
ATOM 1539 N N . TYR A 1 206 ? 6.613 -7.636 2.155 1.00 98.50 206 TYR A N 1
ATOM 1540 C CA . TYR A 1 206 ? 5.245 -8.005 1.831 1.00 98.50 206 TYR A CA 1
ATOM 1541 C C . TYR A 1 206 ? 4.779 -9.256 2.561 1.00 98.50 206 TYR A C 1
ATOM 1543 O O . TYR A 1 206 ? 5.579 -10.097 2.997 1.00 98.50 206 TYR A O 1
ATOM 1551 N N . LYS A 1 207 ? 3.456 -9.402 2.601 1.00 98.31 207 LYS A N 1
ATOM 1552 C CA . LYS A 1 207 ? 2.752 -10.658 2.878 1.00 98.31 207 LYS A CA 1
ATOM 1553 C C . LYS A 1 207 ? 1.909 -11.030 1.659 1.00 98.31 207 LYS A C 1
ATOM 1555 O O . LYS A 1 207 ? 1.595 -10.199 0.813 1.00 98.31 207 LYS A O 1
ATOM 1560 N N . THR A 1 208 ? 1.594 -12.312 1.509 1.00 97.94 208 THR A N 1
ATOM 1561 C CA . THR A 1 208 ? 0.757 -12.771 0.391 1.00 97.94 208 THR A CA 1
ATOM 1562 C C . THR A 1 208 ? -0.701 -12.818 0.829 1.00 97.94 208 THR A C 1
ATOM 1564 O O . THR A 1 208 ? -1.022 -13.501 1.798 1.00 97.94 208 THR A O 1
ATOM 1567 N N . VAL A 1 209 ? -1.585 -12.134 0.103 1.00 98.00 209 VAL A N 1
ATOM 1568 C CA . VAL A 1 209 ? -3.021 -12.037 0.417 1.00 98.00 209 VAL A CA 1
ATOM 1569 C C . VAL A 1 209 ? -3.835 -12.552 -0.766 1.00 98.00 209 VAL A C 1
ATOM 1571 O O . VAL A 1 209 ? -3.481 -12.297 -1.916 1.00 98.00 209 VAL A O 1
ATOM 1574 N N . THR A 1 210 ? -4.909 -13.305 -0.511 1.00 97.50 210 THR A N 1
ATOM 1575 C CA . THR A 1 210 ? -5.751 -13.908 -1.561 1.00 97.50 210 THR A CA 1
ATOM 1576 C C . THR A 1 210 ? -7.208 -13.489 -1.426 1.00 97.50 210 THR A C 1
ATOM 1578 O O . THR A 1 210 ? -7.760 -13.538 -0.334 1.00 97.50 210 THR A O 1
ATOM 1581 N N . GLY A 1 211 ? -7.843 -13.179 -2.557 1.00 97.00 211 GLY A N 1
ATOM 1582 C CA . GLY A 1 211 ? -9.269 -12.863 -2.633 1.00 97.00 211 GLY A CA 1
ATOM 1583 C C . GLY A 1 211 ? -9.552 -11.378 -2.445 1.00 97.00 211 GLY A C 1
ATOM 1584 O O . GLY A 1 211 ? -8.739 -10.540 -2.834 1.00 97.00 211 GLY A O 1
ATOM 1585 N N . ASP A 1 212 ? -10.718 -11.077 -1.882 1.00 97.19 212 ASP A N 1
ATOM 1586 C CA . ASP A 1 212 ? -11.115 -9.720 -1.512 1.00 97.19 212 ASP A CA 1
ATOM 1587 C C . ASP A 1 212 ? -10.511 -9.376 -0.152 1.00 97.19 212 ASP A C 1
ATOM 1589 O O . ASP A 1 212 ? -10.538 -10.189 0.772 1.00 97.19 212 ASP A O 1
ATOM 1593 N N . PHE A 1 213 ? -9.939 -8.182 -0.032 1.00 97.75 213 PHE A N 1
ATOM 1594 C CA . PHE A 1 213 ? -9.261 -7.751 1.187 1.00 97.75 213 PHE A CA 1
ATOM 1595 C C . PHE A 1 213 ? -9.254 -6.232 1.308 1.00 97.75 213 PHE A C 1
ATOM 1597 O O . PHE A 1 213 ? -9.396 -5.512 0.319 1.00 97.75 213 PHE A O 1
ATOM 1604 N N . ALA A 1 214 ? -9.022 -5.746 2.522 1.00 97.69 214 ALA A N 1
ATOM 1605 C CA . ALA A 1 214 ? -8.617 -4.375 2.781 1.00 97.69 214 ALA A CA 1
ATOM 1606 C C . ALA A 1 214 ? -7.292 -4.410 3.541 1.00 97.69 214 ALA A C 1
ATOM 1608 O O . ALA A 1 214 ? -7.161 -5.143 4.516 1.00 97.69 214 ALA A O 1
ATOM 1609 N N . VAL A 1 215 ? -6.313 -3.641 3.077 1.00 97.94 215 VAL A N 1
ATOM 1610 C CA . VAL A 1 215 ? -5.071 -3.398 3.812 1.00 97.94 215 VAL A CA 1
ATOM 1611 C C . VAL A 1 215 ? -5.056 -1.955 4.260 1.00 97.94 215 VAL A C 1
ATOM 1613 O O . VAL A 1 215 ? -5.397 -1.059 3.483 1.00 97.94 215 VAL A O 1
ATOM 1616 N N . GLU A 1 216 ? -4.648 -1.742 5.501 1.00 98.12 216 GLU A N 1
ATOM 1617 C CA . GLU A 1 216 ? -4.451 -0.424 6.064 1.00 98.12 216 GLU A CA 1
ATOM 1618 C C . GLU A 1 216 ? -3.002 -0.252 6.519 1.00 98.12 216 GLU A C 1
ATOM 1620 O O . GLU A 1 216 ? -2.432 -1.150 7.130 1.00 98.12 216 GLU A O 1
ATOM 1625 N N . VAL A 1 217 ? -2.417 0.916 6.245 1.00 98.12 217 VAL A N 1
ATOM 1626 C CA . VAL A 1 217 ? -1.132 1.323 6.821 1.00 98.12 217 VAL A CA 1
ATOM 1627 C C . VAL A 1 217 ? -1.229 2.718 7.421 1.00 98.12 217 VAL A C 1
ATOM 1629 O O . VAL A 1 217 ? -1.829 3.618 6.829 1.00 98.12 217 VAL A O 1
ATOM 1632 N N . SER A 1 218 ? -0.588 2.925 8.570 1.00 98.06 218 SER A N 1
ATOM 1633 C CA . SER A 1 218 ? -0.263 4.259 9.073 1.00 98.06 218 SER A CA 1
ATOM 1634 C C . SER A 1 218 ? 1.148 4.607 8.617 1.00 98.06 218 SER A C 1
ATOM 1636 O O . SER A 1 218 ? 2.103 3.920 8.966 1.00 98.06 218 SER A O 1
ATOM 1638 N N . VAL A 1 219 ? 1.286 5.646 7.798 1.00 97.38 219 VAL A N 1
ATOM 1639 C CA . VAL A 1 219 ? 2.563 6.030 7.194 1.00 97.38 219 VAL A CA 1
ATOM 1640 C C . VAL A 1 219 ? 2.925 7.459 7.567 1.00 97.38 219 VAL A C 1
ATOM 1642 O O . VAL A 1 219 ? 2.085 8.361 7.555 1.00 97.38 219 VAL A O 1
ATOM 1645 N N . HIS A 1 220 ? 4.199 7.660 7.881 1.00 96.44 220 HIS A N 1
ATOM 1646 C CA . HIS A 1 220 ? 4.822 8.957 8.092 1.00 96.44 220 HIS A CA 1
ATOM 1647 C C . HIS A 1 220 ? 6.094 9.043 7.250 1.00 96.44 220 HIS A C 1
ATOM 1649 O O . HIS A 1 220 ? 6.803 8.052 7.080 1.00 96.44 220 HIS A O 1
ATOM 1655 N N . ILE A 1 221 ? 6.376 10.226 6.707 1.00 95.25 221 ILE A N 1
ATOM 1656 C CA . ILE A 1 221 ? 7.511 10.447 5.810 1.00 95.25 221 ILE A CA 1
ATOM 1657 C C . ILE A 1 221 ? 8.335 11.612 6.319 1.00 95.25 221 ILE A C 1
ATOM 1659 O O . ILE A 1 221 ? 7.823 12.721 6.481 1.00 95.25 221 ILE A O 1
ATOM 1663 N N . GLY A 1 222 ? 9.628 11.346 6.477 1.00 94.75 222 GLY A N 1
ATOM 1664 C CA . GLY A 1 222 ? 10.593 12.271 7.038 1.00 94.75 222 GLY A CA 1
ATOM 1665 C C . GLY A 1 222 ? 11.983 12.121 6.430 1.00 94.75 222 GLY A C 1
ATOM 1666 O O . GLY A 1 222 ? 12.210 11.290 5.550 1.00 94.75 222 GLY A O 1
ATOM 1667 N N . THR A 1 223 ? 12.931 12.925 6.904 1.00 93.31 223 THR A N 1
ATOM 1668 C CA . THR A 1 223 ? 14.357 12.733 6.605 1.00 93.31 223 THR A CA 1
ATOM 1669 C C . THR A 1 223 ? 15.023 11.864 7.668 1.00 93.31 223 THR A C 1
ATOM 1671 O O . THR A 1 223 ? 14.623 11.884 8.829 1.00 93.31 223 THR A O 1
ATOM 1674 N N . VAL A 1 224 ? 16.102 11.166 7.304 1.00 90.19 224 VAL A N 1
ATOM 1675 C CA . VAL A 1 224 ? 16.884 10.334 8.240 1.00 90.19 224 VAL A CA 1
ATOM 1676 C C . VAL A 1 224 ? 17.424 11.152 9.420 1.00 90.19 224 VAL A C 1
ATOM 1678 O O . VAL A 1 224 ? 17.477 10.673 10.547 1.00 90.19 224 VAL A O 1
ATOM 1681 N N . GLN A 1 225 ? 17.830 12.403 9.180 1.00 91.56 225 GLN A N 1
ATOM 1682 C CA . GLN A 1 225 ? 18.385 13.273 10.220 1.00 91.56 225 GLN A CA 1
ATOM 1683 C C . GLN A 1 225 ? 17.300 13.921 11.088 1.00 91.56 225 GLN A C 1
ATOM 1685 O O . GLN A 1 225 ? 17.578 14.304 12.224 1.00 91.56 225 GLN A O 1
ATOM 1690 N N . ASN A 1 226 ? 16.094 14.093 10.544 1.00 93.19 226 ASN A N 1
ATOM 1691 C CA . ASN A 1 226 ? 14.956 14.681 11.233 1.00 93.19 226 ASN A CA 1
ATOM 1692 C C . ASN A 1 226 ? 13.632 14.162 10.629 1.00 93.19 226 ASN A C 1
ATOM 1694 O O . ASN A 1 226 ? 13.224 14.655 9.567 1.00 93.19 226 ASN A O 1
ATOM 1698 N N . PRO A 1 227 ? 12.953 13.206 11.291 1.00 91.69 227 PRO A N 1
ATOM 1699 C CA . PRO A 1 227 ? 11.685 12.653 10.817 1.00 91.69 227 PRO A CA 1
ATOM 1700 C C . PRO A 1 227 ? 10.585 13.709 10.636 1.00 91.69 227 PRO A C 1
ATOM 1702 O O . PRO A 1 227 ? 9.815 13.636 9.689 1.00 91.69 227 PRO A O 1
ATOM 1705 N N . ASP A 1 228 ? 10.581 14.778 11.436 1.00 91.06 228 ASP A N 1
ATOM 1706 C CA . ASP A 1 228 ? 9.581 15.849 11.316 1.00 91.06 228 ASP A CA 1
ATOM 1707 C C . ASP A 1 228 ? 9.795 16.753 10.084 1.00 91.06 228 ASP A C 1
ATOM 1709 O O . ASP A 1 228 ? 8.968 17.618 9.778 1.00 91.06 228 ASP A O 1
ATOM 1713 N N . GLN A 1 229 ? 10.920 16.604 9.377 1.00 93.75 229 GLN A N 1
ATOM 1714 C CA . GLN A 1 229 ? 11.212 17.345 8.153 1.00 93.75 229 GLN A CA 1
ATOM 1715 C C . GLN A 1 229 ? 10.873 16.528 6.916 1.00 93.75 229 GLN A C 1
ATOM 1717 O O . GLN A 1 229 ? 11.308 15.394 6.758 1.00 93.75 229 GLN A O 1
ATOM 1722 N N . LEU A 1 230 ? 10.169 17.162 5.981 1.00 91.31 230 LEU A N 1
ATOM 1723 C CA . LEU A 1 230 ? 9.855 16.568 4.689 1.00 91.31 230 LEU A CA 1
ATOM 1724 C C . LEU A 1 230 ? 11.123 16.356 3.846 1.00 91.31 230 LEU A C 1
ATOM 1726 O O . LEU A 1 230 ? 11.901 17.304 3.681 1.00 91.31 230 LEU A O 1
ATOM 1730 N N . PRO A 1 231 ? 11.299 15.185 3.212 1.00 90.00 231 PRO A N 1
ATOM 1731 C CA . PRO A 1 231 ? 12.277 15.041 2.146 1.00 90.00 231 PRO A CA 1
ATOM 1732 C C . PRO A 1 231 ? 11.832 15.880 0.938 1.00 90.00 231 PRO A C 1
ATOM 1734 O O . PRO A 1 231 ? 10.742 15.693 0.408 1.00 90.00 231 PRO A O 1
ATOM 1737 N N . LEU A 1 232 ? 12.668 16.828 0.501 1.00 86.69 232 LEU A N 1
ATOM 1738 C CA . LEU A 1 232 ? 12.340 17.762 -0.593 1.00 86.69 232 LEU A CA 1
ATOM 1739 C C . LEU A 1 232 ? 12.786 17.275 -1.982 1.00 86.69 232 LEU A C 1
ATOM 1741 O O . LEU A 1 232 ? 12.594 17.975 -2.977 1.00 86.69 232 LEU A O 1
ATOM 1745 N N . GLY A 1 233 ? 13.408 16.097 -2.066 1.00 84.25 233 GLY A N 1
ATOM 1746 C CA . GLY A 1 233 ? 13.735 15.480 -3.349 1.00 84.25 233 GLY A CA 1
ATOM 1747 C C . GLY A 1 233 ? 12.462 15.085 -4.101 1.00 84.25 233 GLY A C 1
ATOM 1748 O O . GLY A 1 233 ? 11.439 14.766 -3.495 1.00 84.25 233 GLY A O 1
ATOM 1749 N N . HIS A 1 234 ? 12.506 15.072 -5.429 1.00 83.06 234 HIS A N 1
ATOM 1750 C CA . HIS A 1 234 ? 11.350 14.644 -6.213 1.00 83.06 234 HIS A CA 1
ATOM 1751 C C . HIS A 1 234 ? 11.024 13.160 -5.979 1.00 83.06 234 HIS A C 1
ATOM 1753 O O . HIS A 1 234 ? 11.926 12.330 -5.992 1.00 83.06 234 HIS A O 1
ATOM 1759 N N . PHE A 1 235 ? 9.729 12.855 -5.834 1.00 86.31 235 PHE A N 1
ATOM 1760 C CA . PHE A 1 235 ? 9.175 11.497 -5.732 1.00 86.31 235 PHE A CA 1
ATOM 1761 C C . PHE A 1 235 ? 9.625 10.709 -4.489 1.00 86.31 235 PHE A C 1
ATOM 1763 O O . PHE A 1 235 ? 9.761 9.490 -4.535 1.00 86.31 235 PHE A O 1
ATOM 1770 N N . ASN A 1 236 ? 9.794 11.398 -3.357 1.00 91.94 236 ASN A N 1
ATOM 1771 C CA . ASN A 1 236 ? 10.016 10.748 -2.065 1.00 91.94 236 ASN A CA 1
ATOM 1772 C C . ASN A 1 236 ? 8.668 10.392 -1.446 1.00 91.94 236 ASN A C 1
ATOM 1774 O O . ASN A 1 236 ? 7.934 11.279 -1.008 1.00 91.94 236 ASN A O 1
ATOM 1778 N N . SER A 1 237 ? 8.330 9.106 -1.442 1.00 94.69 237 SER A N 1
ATOM 1779 C CA . SER A 1 237 ? 7.025 8.618 -0.999 1.00 94.69 237 SER A CA 1
ATOM 1780 C C . SER A 1 237 ? 7.116 7.237 -0.360 1.00 94.69 237 SER A C 1
ATOM 1782 O O . SER A 1 237 ? 8.059 6.492 -0.617 1.00 94.69 237 SER A O 1
ATOM 1784 N N . ALA A 1 238 ? 6.133 6.913 0.477 1.00 96.19 238 ALA A N 1
ATOM 1785 C CA . ALA A 1 238 ? 5.992 5.615 1.128 1.00 96.19 238 ALA A CA 1
ATOM 1786 C C . ALA A 1 238 ? 4.507 5.251 1.264 1.00 96.19 238 ALA A C 1
ATOM 1788 O O . ALA A 1 238 ? 3.642 6.131 1.342 1.00 96.19 238 ALA A O 1
ATOM 1789 N N . GLY A 1 239 ? 4.210 3.954 1.259 1.00 97.44 239 GLY A N 1
ATOM 1790 C CA . GLY A 1 239 ? 2.849 3.429 1.307 1.00 97.44 239 GLY A CA 1
ATOM 1791 C C . GLY A 1 239 ? 2.798 1.955 0.923 1.00 97.44 239 GLY A C 1
ATOM 1792 O O . GLY A 1 239 ? 3.746 1.218 1.177 1.00 97.44 239 GLY A O 1
ATOM 1793 N N . VAL A 1 240 ? 1.703 1.546 0.286 1.00 98.06 240 VAL A N 1
ATOM 1794 C CA . VAL A 1 240 ? 1.417 0.152 -0.079 1.00 98.06 240 VAL A CA 1
ATOM 1795 C C . VAL A 1 240 ? 1.645 -0.077 -1.569 1.00 98.06 240 VAL A C 1
ATOM 1797 O O . VAL A 1 240 ? 1.297 0.769 -2.399 1.00 98.06 240 VAL A O 1
ATOM 1800 N N . VAL A 1 241 ? 2.175 -1.252 -1.912 1.00 98.25 241 VAL A N 1
ATOM 1801 C CA . VAL A 1 241 ? 2.241 -1.768 -3.283 1.00 98.25 241 VAL A CA 1
ATOM 1802 C C . VAL A 1 241 ? 1.518 -3.113 -3.328 1.00 98.25 241 VAL A C 1
ATOM 1804 O O . VAL A 1 241 ? 1.866 -4.022 -2.591 1.00 98.25 241 VAL A O 1
ATOM 1807 N N . LEU A 1 242 ? 0.531 -3.245 -4.214 1.00 98.38 242 LEU A N 1
ATOM 1808 C CA . LEU A 1 242 ? -0.175 -4.494 -4.494 1.00 98.38 242 LEU A CA 1
ATOM 1809 C C . LEU A 1 242 ? 0.394 -5.066 -5.793 1.00 98.38 242 LEU A C 1
ATOM 1811 O O . LEU A 1 242 ? 0.092 -4.552 -6.876 1.00 98.38 242 LEU A O 1
ATOM 1815 N N . ARG A 1 243 ? 1.251 -6.083 -5.703 1.00 97.94 243 ARG A N 1
ATOM 1816 C CA . ARG A 1 243 ? 2.027 -6.600 -6.837 1.00 97.94 243 ARG A CA 1
ATOM 1817 C C . ARG A 1 243 ? 1.637 -8.024 -7.204 1.00 97.94 243 ARG A C 1
ATOM 1819 O O . ARG A 1 243 ? 1.476 -8.888 -6.345 1.00 97.94 243 ARG A O 1
ATOM 1826 N N . ASP A 1 244 ? 1.520 -8.273 -8.504 1.00 97.56 244 ASP A N 1
ATOM 1827 C CA . ASP A 1 244 ? 1.385 -9.621 -9.045 1.00 97.56 244 ASP A CA 1
ATOM 1828 C C . ASP A 1 244 ? 2.683 -10.413 -8.787 1.00 97.56 244 ASP A C 1
ATOM 1830 O O . ASP A 1 244 ? 3.736 -10.006 -9.295 1.00 97.56 244 ASP A O 1
ATOM 1834 N N . PRO A 1 245 ? 2.638 -11.548 -8.060 1.00 95.56 245 PRO A N 1
ATOM 1835 C CA . PRO A 1 245 ? 3.814 -12.385 -7.821 1.00 95.56 245 PRO A CA 1
ATOM 1836 C C . PRO A 1 245 ? 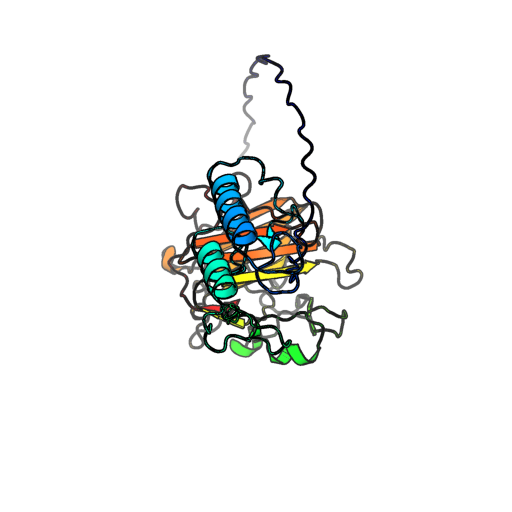4.516 -12.856 -9.104 1.00 95.56 245 PRO A C 1
ATOM 1838 O O . PRO A 1 245 ? 5.719 -13.114 -9.088 1.00 95.56 245 PRO A O 1
ATOM 1841 N N . SER A 1 246 ? 3.785 -12.969 -10.219 1.00 93.38 246 SER A N 1
ATOM 1842 C CA . SER A 1 246 ? 4.319 -13.367 -11.525 1.00 93.38 246 SER A CA 1
ATOM 1843 C C . SER A 1 246 ? 5.072 -12.252 -12.258 1.00 93.38 246 SER A C 1
ATOM 1845 O O . SER A 1 246 ? 5.711 -12.520 -13.277 1.00 93.38 246 SER A O 1
ATOM 1847 N N . SER A 1 247 ? 5.076 -11.029 -11.710 1.00 93.12 247 SER A N 1
ATOM 1848 C CA . SER A 1 247 ? 5.917 -9.926 -12.199 1.00 93.12 247 SER A CA 1
ATOM 1849 C C . SER A 1 247 ? 7.412 -10.246 -12.096 1.00 93.12 247 SER A C 1
ATOM 1851 O O . SER A 1 247 ? 8.222 -9.664 -12.813 1.00 93.12 247 SER A O 1
ATOM 1853 N N . TYR A 1 248 ? 7.789 -11.200 -11.236 1.00 91.19 248 TYR A N 1
ATOM 1854 C CA . TYR A 1 248 ? 9.145 -11.727 -11.158 1.00 91.19 248 TYR A CA 1
ATOM 1855 C C . TYR A 1 248 ? 9.306 -13.019 -11.964 1.00 91.19 248 TYR A C 1
ATOM 1857 O O . TYR A 1 248 ? 8.572 -13.991 -11.783 1.00 91.19 248 TYR A O 1
ATOM 1865 N N . ASN A 1 249 ? 10.342 -13.060 -12.804 1.00 86.44 249 ASN A N 1
ATOM 1866 C CA . ASN A 1 249 ? 10.741 -14.251 -13.544 1.00 86.44 249 ASN A CA 1
ATOM 1867 C C . ASN A 1 249 ? 12.173 -14.669 -13.149 1.00 86.44 249 ASN A C 1
ATOM 1869 O O . ASN A 1 249 ? 13.130 -14.031 -13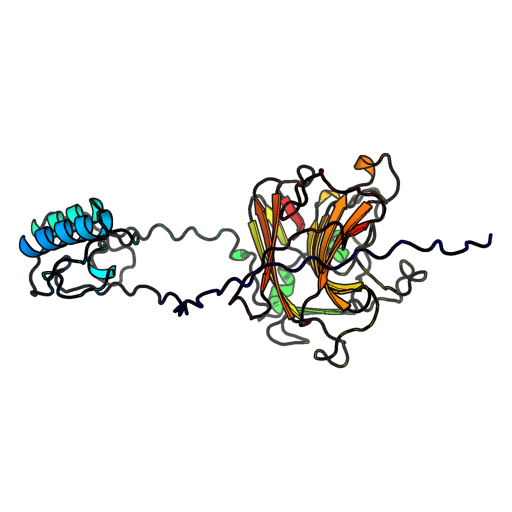.594 1.00 86.44 249 ASN A O 1
ATOM 1873 N N . PRO A 1 250 ? 12.359 -15.759 -12.379 1.00 86.19 250 PRO A N 1
ATOM 1874 C CA . PRO A 1 250 ? 13.687 -16.200 -11.952 1.00 86.19 250 PRO A CA 1
ATOM 1875 C C . PRO A 1 250 ? 14.551 -16.743 -13.099 1.00 86.19 250 PRO A C 1
ATOM 1877 O O . PRO A 1 250 ? 15.770 -16.816 -12.965 1.00 86.19 250 PRO A O 1
ATOM 1880 N N . GLN A 1 251 ? 13.958 -17.141 -14.231 1.00 86.69 251 GLN A N 1
ATOM 1881 C CA . GLN A 1 251 ? 14.710 -17.567 -15.416 1.00 86.69 251 GLN A CA 1
ATOM 1882 C C . GLN A 1 251 ? 15.294 -16.377 -16.184 1.00 86.69 251 GLN A C 1
ATOM 1884 O O . GLN A 1 251 ? 16.307 -16.527 -16.869 1.00 86.69 251 GLN A O 1
ATOM 1889 N N . THR A 1 252 ? 14.681 -15.200 -16.059 1.00 83.25 252 THR A N 1
ATOM 1890 C CA . THR A 1 252 ? 15.179 -13.944 -16.627 1.00 83.25 252 THR A CA 1
ATOM 1891 C C . THR A 1 252 ? 15.085 -12.819 -15.593 1.00 83.25 252 THR A C 1
ATOM 1893 O O . THR A 1 252 ? 14.246 -11.925 -15.742 1.00 83.25 252 THR A O 1
ATOM 1896 N N . PRO A 1 253 ? 15.923 -12.844 -14.539 1.00 80.94 253 PRO A N 1
ATOM 1897 C CA . PRO A 1 253 ? 15.934 -11.785 -13.537 1.00 80.94 253 PRO A CA 1
ATOM 1898 C C . PRO A 1 253 ? 16.202 -10.435 -14.207 1.00 80.94 253 PRO A C 1
ATOM 1900 O O . PRO A 1 253 ? 17.050 -10.349 -15.099 1.00 80.94 253 PRO A O 1
ATOM 1903 N N . ASN A 1 254 ? 15.500 -9.385 -13.779 1.00 75.12 254 ASN A N 1
ATOM 1904 C CA . ASN A 1 254 ? 15.557 -8.040 -14.371 1.00 75.12 254 ASN A CA 1
ATOM 1905 C C . ASN A 1 254 ? 15.037 -7.937 -15.817 1.00 75.12 254 ASN A C 1
ATOM 1907 O O . ASN A 1 254 ? 15.376 -6.991 -16.531 1.00 75.12 254 ASN A O 1
ATOM 1911 N N . ALA A 1 255 ? 14.236 -8.899 -16.285 1.00 84.50 255 ALA A N 1
ATOM 1912 C CA . ALA A 1 255 ? 13.543 -8.730 -17.552 1.00 84.50 255 ALA A CA 1
ATOM 1913 C C . ALA A 1 255 ? 12.574 -7.540 -17.469 1.00 84.50 255 ALA A C 1
ATOM 1915 O O . ALA A 1 255 ? 11.790 -7.424 -16.531 1.00 84.50 255 ALA A O 1
ATOM 1916 N N . VAL A 1 256 ? 12.636 -6.664 -18.469 1.00 88.44 256 VAL A N 1
ATOM 1917 C CA . VAL A 1 256 ? 11.745 -5.505 -18.584 1.00 88.44 256 VAL A CA 1
ATOM 1918 C C . VAL A 1 256 ? 10.389 -5.917 -19.148 1.00 88.44 256 VAL A C 1
ATOM 1920 O O . VAL A 1 256 ? 10.296 -6.862 -19.936 1.00 88.44 256 VAL A O 1
ATOM 1923 N N . GLY A 1 257 ? 9.343 -5.188 -18.779 1.00 91.31 257 GLY A N 1
ATOM 1924 C CA . GLY A 1 257 ? 8.002 -5.361 -19.312 1.00 91.31 257 GLY A CA 1
ATOM 1925 C C . GLY A 1 257 ? 7.132 -6.386 -18.594 1.00 91.31 257 GLY A C 1
ATOM 1926 O O . GLY A 1 257 ? 6.109 -6.771 -19.160 1.00 91.31 257 GLY A O 1
ATOM 1927 N N . PHE A 1 258 ? 7.507 -6.836 -17.396 1.00 93.00 258 PHE A N 1
ATOM 1928 C CA . PHE A 1 258 ? 6.759 -7.852 -16.638 1.00 93.00 258 PHE A CA 1
ATOM 1929 C C . PHE A 1 258 ? 6.022 -7.294 -15.422 1.00 93.00 258 PHE A C 1
ATOM 1931 O O . PHE A 1 258 ? 5.196 -7.991 -14.844 1.00 93.00 258 PHE A O 1
ATOM 1938 N N . GLU A 1 259 ? 6.274 -6.044 -15.049 1.00 94.44 259 GLU A N 1
ATOM 1939 C CA . GLU A 1 259 ? 5.707 -5.468 -13.843 1.00 94.44 259 GLU A CA 1
ATOM 1940 C C . GLU A 1 259 ? 4.207 -5.194 -13.973 1.00 94.44 259 GLU A C 1
ATOM 1942 O O . GLU A 1 259 ? 3.746 -4.424 -14.820 1.00 94.44 259 GLU A O 1
ATOM 1947 N N . SER A 1 260 ? 3.445 -5.805 -13.070 1.00 95.38 260 SER A N 1
ATOM 1948 C CA . SER A 1 260 ? 2.015 -5.592 -12.910 1.00 95.38 260 SER A CA 1
ATOM 1949 C C . SER A 1 260 ? 1.705 -5.320 -11.442 1.00 95.38 260 SER A C 1
ATOM 1951 O O . SER A 1 260 ? 1.762 -6.208 -10.589 1.00 95.38 260 SER A O 1
ATOM 1953 N N . TRP A 1 261 ? 1.411 -4.060 -11.128 1.00 97.06 261 TRP A N 1
ATOM 1954 C CA . TRP A 1 261 ? 1.174 -3.638 -9.750 1.00 97.06 261 TRP A CA 1
ATOM 1955 C C . TRP A 1 261 ? 0.283 -2.406 -9.654 1.00 97.06 261 TRP A C 1
ATOM 1957 O O . TRP A 1 261 ? 0.034 -1.692 -10.630 1.00 97.06 261 TRP A O 1
ATOM 1967 N N . ILE A 1 262 ? -0.216 -2.175 -8.450 1.00 97.00 262 ILE A N 1
ATOM 1968 C CA . ILE A 1 262 ? -0.893 -0.965 -8.001 1.00 97.00 262 ILE A CA 1
ATOM 1969 C C . ILE A 1 262 ? -0.089 -0.408 -6.836 1.00 97.00 262 ILE A C 1
ATOM 1971 O O . ILE A 1 262 ? 0.497 -1.159 -6.067 1.00 97.00 262 ILE A O 1
ATOM 1975 N N . MET A 1 263 ? -0.090 0.904 -6.676 1.00 97.56 263 MET A N 1
ATOM 1976 C CA . MET A 1 263 ? 0.529 1.565 -5.545 1.00 97.56 263 MET A CA 1
ATOM 1977 C C . MET A 1 263 ? -0.367 2.660 -5.006 1.00 97.56 263 MET A C 1
ATOM 1979 O O . MET A 1 263 ? -1.002 3.386 -5.776 1.00 97.56 263 MET A O 1
ATOM 1983 N N . TYR A 1 264 ? -0.373 2.780 -3.684 1.00 97.94 264 TYR A N 1
ATOM 1984 C CA . TYR A 1 264 ? -0.997 3.881 -2.982 1.00 97.94 264 TYR A CA 1
ATOM 1985 C C . TYR A 1 264 ? -0.066 4.395 -1.891 1.00 97.94 264 TYR A C 1
ATOM 1987 O O . TYR A 1 264 ? 0.247 3.683 -0.938 1.00 97.94 264 TYR A O 1
ATOM 1995 N N . ASN A 1 265 ? 0.416 5.620 -2.058 1.00 97.69 265 ASN A N 1
ATOM 1996 C CA . ASN A 1 265 ? 1.421 6.207 -1.184 1.00 97.69 265 ASN A CA 1
ATOM 1997 C C . ASN A 1 265 ? 1.101 7.672 -0.871 1.00 97.69 265 ASN A C 1
ATOM 1999 O O . ASN A 1 265 ? 0.238 8.293 -1.494 1.00 97.69 265 ASN A O 1
ATOM 2003 N N . VAL A 1 266 ? 1.823 8.228 0.095 1.00 97.06 266 VAL A N 1
ATOM 2004 C CA . VAL A 1 266 ? 1.902 9.675 0.325 1.00 97.06 266 VAL A CA 1
ATOM 2005 C C . VAL A 1 266 ? 3.350 10.122 0.227 1.00 97.06 266 VAL A C 1
ATOM 2007 O O . VAL A 1 266 ? 4.246 9.286 0.201 1.00 97.06 266 VAL A O 1
ATOM 2010 N N . GLY A 1 267 ? 3.609 11.423 0.123 1.00 95.50 267 GLY A N 1
ATOM 2011 C CA . GLY A 1 267 ? 4.966 11.969 0.179 1.00 95.50 267 GLY A CA 1
ATOM 2012 C C . GLY A 1 267 ? 5.158 13.238 -0.634 1.00 95.50 267 GLY A C 1
ATOM 2013 O O . GLY A 1 267 ? 4.193 13.848 -1.089 1.00 95.50 267 GLY A O 1
ATOM 2014 N N . TYR A 1 268 ? 6.411 13.652 -0.813 1.00 94.25 268 TYR A N 1
ATOM 2015 C CA . TYR A 1 268 ? 6.759 14.827 -1.606 1.00 94.25 268 TYR A CA 1
ATOM 2016 C C . TYR A 1 268 ? 6.934 14.459 -3.084 1.00 94.25 268 TYR A C 1
ATOM 2018 O O . TYR A 1 268 ? 7.865 13.753 -3.482 1.00 94.25 268 TYR A O 1
ATOM 2026 N N . GLN A 1 269 ? 6.023 14.950 -3.918 1.00 89.81 269 GLN A N 1
ATOM 2027 C CA . GLN A 1 269 ? 5.892 14.575 -5.321 1.00 89.81 269 GLN A CA 1
ATOM 2028 C C . GLN A 1 269 ? 5.591 15.809 -6.161 1.00 89.81 269 GLN A C 1
ATOM 2030 O O . GLN A 1 269 ? 4.790 16.656 -5.779 1.00 89.81 269 GLN A O 1
ATOM 2035 N N . ALA A 1 270 ? 6.265 15.940 -7.307 1.00 88.88 270 ALA A N 1
ATOM 2036 C CA . ALA A 1 270 ? 6.032 17.041 -8.250 1.00 88.88 270 ALA A CA 1
ATOM 2037 C C . ALA A 1 270 ? 5.999 18.461 -7.615 1.00 88.88 270 ALA A C 1
ATOM 2039 O O . ALA A 1 270 ? 5.327 19.362 -8.115 1.00 88.88 270 ALA A O 1
ATOM 2040 N N . GLY A 1 271 ? 6.750 18.680 -6.526 1.00 91.62 271 GLY A N 1
ATOM 2041 C CA . GLY A 1 271 ? 6.873 19.979 -5.856 1.00 91.62 271 GLY A CA 1
ATOM 2042 C C . GLY A 1 271 ? 5.920 20.224 -4.676 1.00 91.62 271 GLY A C 1
ATOM 2043 O O . GLY A 1 271 ? 5.941 21.319 -4.113 1.00 91.62 271 GLY A O 1
ATOM 2044 N N . PHE A 1 272 ? 5.097 19.250 -4.281 1.00 94.00 272 PHE A N 1
ATOM 2045 C CA . PHE A 1 272 ? 4.160 19.370 -3.158 1.00 94.00 272 PHE A CA 1
ATOM 2046 C C . PHE A 1 272 ? 4.037 18.058 -2.372 1.00 94.00 272 PHE A C 1
ATOM 2048 O O . PHE A 1 272 ? 4.463 17.008 -2.838 1.00 94.00 272 PHE A O 1
ATOM 2055 N N . VAL A 1 273 ? 3.446 18.107 -1.174 1.00 94.88 273 VAL A N 1
ATOM 2056 C CA . VAL A 1 273 ? 3.077 16.890 -0.434 1.00 94.88 273 VAL A CA 1
ATOM 2057 C C . VAL A 1 273 ? 1.736 16.387 -0.956 1.00 94.88 273 VAL A C 1
ATOM 2059 O O . VAL A 1 273 ? 0.742 17.117 -0.928 1.00 94.88 273 VAL A O 1
ATOM 2062 N N . GLY A 1 274 ? 1.705 15.160 -1.456 1.00 95.25 274 GLY A N 1
ATOM 2063 C CA . GLY A 1 274 ? 0.534 14.566 -2.085 1.00 95.25 274 GLY A CA 1
ATOM 2064 C C . GLY A 1 274 ? 0.349 13.101 -1.725 1.00 95.25 274 GLY A C 1
ATOM 2065 O O . GLY A 1 274 ? 1.282 12.441 -1.272 1.00 95.25 274 GLY A O 1
ATOM 2066 N N . ALA A 1 275 ? -0.867 12.615 -1.948 1.00 95.81 275 ALA A N 1
ATOM 2067 C CA . ALA A 1 275 ? -1.156 11.201 -2.117 1.00 95.81 275 ALA A CA 1
ATOM 2068 C C . ALA A 1 275 ? -1.020 10.834 -3.602 1.00 95.81 275 ALA A C 1
ATOM 2070 O O . ALA A 1 275 ? -1.436 11.613 -4.467 1.00 95.81 275 ALA A O 1
ATOM 2071 N N . GLU A 1 276 ? -0.460 9.663 -3.891 1.00 95.62 276 GLU A N 1
ATOM 2072 C CA . GLU A 1 276 ? -0.369 9.091 -5.235 1.00 95.62 276 GLU A CA 1
ATOM 2073 C C . GLU A 1 276 ? -1.105 7.762 -5.273 1.00 95.62 276 GLU A C 1
ATOM 2075 O O . GLU A 1 276 ? -0.772 6.846 -4.522 1.00 95.62 276 GLU A O 1
ATOM 2080 N N . THR A 1 277 ? -2.048 7.631 -6.201 1.00 95.44 277 THR A N 1
ATOM 2081 C CA . THR A 1 277 ? -2.488 6.323 -6.685 1.00 95.44 277 THR A CA 1
ATOM 2082 C C . THR A 1 277 ? -1.831 6.071 -8.034 1.00 95.44 277 THR A C 1
ATOM 2084 O O . THR A 1 277 ? -1.880 6.905 -8.941 1.00 95.44 277 THR A O 1
ATOM 2087 N N . LYS A 1 278 ? -1.189 4.917 -8.190 1.00 94.44 278 LYS A N 1
ATOM 2088 C CA . LYS A 1 278 ? -0.487 4.541 -9.418 1.00 94.44 278 LYS A CA 1
ATOM 2089 C C . LYS A 1 278 ? -0.840 3.116 -9.802 1.00 94.44 278 LYS A C 1
ATOM 2091 O O . LYS A 1 278 ? -0.953 2.238 -8.956 1.00 94.44 278 LYS A O 1
ATOM 2096 N N . THR A 1 279 ? -1.000 2.887 -11.096 1.00 94.19 279 THR A N 1
ATOM 2097 C CA . THR A 1 279 ? -1.209 1.562 -11.675 1.00 94.19 279 THR A CA 1
ATOM 2098 C C . THR A 1 279 ? -0.152 1.314 -12.735 1.00 94.19 279 THR A C 1
ATOM 2100 O O . THR A 1 279 ? 0.120 2.203 -13.542 1.00 94.19 279 THR A O 1
ATOM 2103 N N . THR A 1 280 ? 0.419 0.115 -12.748 1.00 94.75 280 THR A N 1
ATOM 2104 C CA . THR A 1 280 ? 1.416 -0.334 -13.721 1.00 94.75 280 THR A CA 1
ATOM 2105 C C . THR A 1 280 ? 0.964 -1.632 -14.365 1.00 94.75 280 THR A C 1
ATOM 2107 O O . THR A 1 280 ? 0.485 -2.540 -13.683 1.00 94.75 280 THR A O 1
ATOM 2110 N N . PHE A 1 281 ? 1.114 -1.690 -15.683 1.00 93.06 281 PHE A N 1
ATOM 2111 C CA . PHE A 1 281 ? 0.769 -2.830 -16.519 1.00 93.06 281 PHE A CA 1
ATOM 2112 C C . PHE A 1 281 ? 2.011 -3.339 -17.247 1.00 93.06 281 PHE A C 1
ATOM 2114 O O . PHE A 1 281 ? 2.794 -2.541 -17.782 1.00 93.06 281 PHE A O 1
ATOM 2121 N N . ALA A 1 282 ? 2.106 -4.663 -17.354 1.00 91.31 282 ALA A N 1
ATOM 2122 C CA . ALA A 1 282 ? 3.147 -5.340 -18.108 1.00 91.31 282 ALA A CA 1
ATOM 2123 C C . ALA A 1 282 ? 3.149 -4.895 -19.584 1.00 91.31 282 ALA A C 1
ATOM 2125 O O . ALA A 1 282 ? 2.114 -4.577 -20.178 1.00 91.31 282 ALA A O 1
ATOM 2126 N N . ALA A 1 283 ? 4.315 -4.911 -20.223 1.00 88.00 283 ALA A N 1
ATOM 2127 C CA . ALA A 1 283 ? 4.489 -4.453 -21.599 1.00 88.00 283 ALA A CA 1
ATOM 2128 C C . ALA A 1 283 ? 3.718 -5.288 -22.633 1.00 88.00 283 ALA A C 1
ATOM 2130 O O . ALA A 1 283 ? 3.414 -4.797 -23.725 1.00 88.00 283 ALA A O 1
ATOM 2131 N N . SER A 1 284 ? 3.369 -6.536 -22.302 1.00 83.56 284 SER A N 1
ATOM 2132 C CA . SER A 1 284 ? 2.513 -7.398 -23.127 1.00 83.56 284 SER A CA 1
ATOM 2133 C C . SER A 1 284 ? 1.154 -6.755 -23.443 1.00 83.56 284 SER A C 1
ATOM 2135 O O . SER A 1 284 ? 0.605 -7.016 -24.513 1.00 83.56 284 SER A O 1
ATOM 2137 N N . PHE A 1 285 ? 0.665 -5.840 -22.597 1.00 79.12 285 PHE A N 1
ATOM 2138 C CA . PHE A 1 285 ? -0.552 -5.059 -22.844 1.00 79.12 285 PHE A CA 1
ATOM 2139 C C . PHE A 1 285 ? -0.404 -4.013 -23.959 1.00 79.12 285 PHE A C 1
ATOM 2141 O O . PHE A 1 285 ? -1.398 -3.639 -24.580 1.00 79.12 285 PHE A O 1
ATOM 2148 N N . TYR A 1 286 ? 0.820 -3.554 -24.253 1.00 79.25 286 TYR A N 1
ATOM 2149 C CA . TYR A 1 286 ? 1.084 -2.441 -25.181 1.00 79.25 286 TYR A CA 1
ATOM 2150 C C . TYR A 1 286 ? 1.955 -2.815 -26.384 1.00 79.25 286 TYR A C 1
ATOM 2152 O O . TYR A 1 286 ? 2.419 -1.930 -27.105 1.00 79.25 286 TYR A O 1
ATOM 2160 N N . GLY A 1 287 ? 2.181 -4.108 -26.619 1.00 77.31 287 GLY A N 1
ATOM 2161 C CA . GLY A 1 287 ? 2.982 -4.582 -27.750 1.00 77.31 287 GLY A CA 1
ATOM 2162 C C . GLY A 1 287 ? 4.498 -4.588 -27.512 1.00 77.31 287 GLY A C 1
ATOM 2163 O O . GLY A 1 287 ? 5.251 -4.566 -28.484 1.00 77.31 287 GLY A O 1
ATOM 2164 N N . GLY A 1 288 ? 4.944 -4.652 -26.251 1.00 81.38 288 GLY A N 1
ATOM 2165 C CA . GLY A 1 288 ? 6.346 -4.851 -25.858 1.00 81.38 288 GLY A CA 1
ATOM 2166 C C . GLY A 1 288 ? 7.059 -3.603 -25.320 1.00 81.38 288 GLY A C 1
ATOM 2167 O O . GLY A 1 288 ? 6.518 -2.497 -25.334 1.00 81.38 288 GLY A O 1
ATOM 2168 N N . GLY A 1 289 ? 8.288 -3.801 -24.828 1.00 87.81 289 GLY A N 1
ATOM 2169 C CA . GLY A 1 289 ? 9.109 -2.767 -24.186 1.00 87.81 289 GLY A CA 1
ATOM 2170 C C . GLY A 1 289 ? 9.058 -2.830 -22.659 1.00 87.81 289 GLY A C 1
ATOM 2171 O O . GLY A 1 289 ? 9.003 -3.915 -22.091 1.00 87.81 289 GLY A O 1
ATOM 2172 N N . GLU A 1 290 ? 9.102 -1.664 -22.022 1.00 88.25 290 GLU A N 1
ATOM 2173 C CA . GLU A 1 290 ? 9.005 -1.506 -20.567 1.00 88.25 290 GLU A CA 1
ATOM 2174 C C . GLU A 1 290 ? 7.550 -1.535 -20.091 1.00 88.25 290 GLU A C 1
ATOM 2176 O O . GLU A 1 290 ? 6.620 -1.194 -20.840 1.00 88.25 290 GLU A O 1
ATOM 2181 N N . SER A 1 291 ? 7.355 -1.894 -18.825 1.00 92.44 291 SER A N 1
ATOM 2182 C CA . SER A 1 291 ? 6.054 -1.778 -18.167 1.00 92.44 291 SER A CA 1
ATOM 2183 C C . SER A 1 291 ? 5.646 -0.311 -18.084 1.00 92.44 291 SER A C 1
ATOM 2185 O O . SER A 1 291 ? 6.480 0.590 -17.945 1.00 92.44 291 SER A O 1
ATOM 2187 N N . ARG A 1 292 ? 4.347 -0.041 -18.198 1.00 91.56 292 ARG A N 1
ATOM 2188 C CA . ARG A 1 292 ? 3.836 1.333 -18.268 1.00 91.56 292 ARG A CA 1
ATOM 2189 C C . ARG A 1 292 ? 2.969 1.652 -17.070 1.00 91.56 292 ARG A C 1
ATOM 2191 O O . ARG A 1 292 ? 2.114 0.853 -16.699 1.00 91.56 292 ARG A O 1
ATOM 2198 N N . SER A 1 293 ? 3.164 2.846 -16.528 1.00 91.19 293 SER A N 1
ATOM 2199 C CA . SER A 1 293 ? 2.488 3.361 -15.350 1.00 91.19 293 SER A CA 1
ATOM 2200 C C . SER A 1 293 ? 1.628 4.580 -15.685 1.00 91.19 293 SER A C 1
ATOM 2202 O O . SER A 1 293 ? 2.011 5.449 -16.477 1.00 91.19 293 SER A O 1
ATOM 2204 N N . THR A 1 294 ? 0.490 4.673 -15.009 1.00 90.50 294 THR A N 1
ATOM 2205 C CA . THR A 1 294 ? -0.346 5.873 -14.920 1.00 90.50 294 THR A CA 1
ATOM 2206 C C . THR A 1 294 ? -0.504 6.209 -13.445 1.00 90.50 294 THR A C 1
ATOM 2208 O O . THR A 1 294 ? -0.838 5.329 -12.653 1.00 90.50 294 THR A O 1
ATOM 2211 N N . LEU A 1 295 ? -0.254 7.462 -13.072 1.00 92.00 295 LEU A N 1
ATOM 2212 C CA . LEU A 1 295 ? -0.355 7.938 -11.696 1.00 92.00 295 LEU A CA 1
ATOM 2213 C C . LEU A 1 295 ? -1.259 9.167 -11.596 1.00 92.00 295 LEU A C 1
ATOM 2215 O O . LEU A 1 295 ? -1.312 9.995 -12.512 1.00 92.00 295 LEU A O 1
ATOM 2219 N N . PHE A 1 296 ? -1.931 9.287 -10.458 1.00 93.19 296 PHE A N 1
ATOM 2220 C CA . PHE A 1 296 ? -2.819 10.383 -10.101 1.00 93.19 296 PHE A CA 1
ATOM 2221 C C . PHE A 1 296 ? -2.325 11.004 -8.803 1.00 93.19 296 PHE A C 1
ATOM 2223 O O . PHE A 1 296 ? -2.148 10.302 -7.810 1.00 93.19 296 PHE A O 1
ATOM 2230 N N . LEU A 1 297 ? -2.114 12.321 -8.815 1.00 93.50 297 LEU A N 1
ATOM 2231 C CA . LEU A 1 297 ? -1.647 13.054 -7.640 1.00 93.50 297 LEU A CA 1
ATOM 2232 C C . LEU A 1 297 ? -2.761 13.897 -7.030 1.00 93.50 297 LEU A C 1
ATOM 2234 O O . LEU A 1 297 ? -3.394 14.713 -7.711 1.00 93.50 297 LEU A O 1
ATOM 2238 N N . THR A 1 298 ? -2.923 13.772 -5.719 1.00 94.50 298 THR A N 1
ATOM 2239 C CA . THR A 1 298 ? -3.844 14.591 -4.934 1.00 94.50 298 THR A CA 1
ATOM 2240 C C . THR A 1 298 ? -3.069 15.339 -3.852 1.00 94.50 298 THR A C 1
ATOM 2242 O O . THR A 1 298 ? -2.494 14.693 -2.980 1.00 94.50 298 THR A O 1
ATOM 2245 N N . PRO A 1 299 ? -3.034 16.685 -3.859 1.00 94.81 299 PRO A N 1
ATOM 2246 C CA . PRO A 1 299 ? -2.406 17.446 -2.783 1.00 94.81 299 PRO A CA 1
ATOM 2247 C C . PRO A 1 299 ? -3.025 17.134 -1.417 1.00 94.81 299 PRO A C 1
ATOM 2249 O O . PRO A 1 299 ? -4.249 17.051 -1.290 1.00 94.81 299 PRO A O 1
ATOM 2252 N N . ILE A 1 300 ? -2.183 17.012 -0.392 1.00 94.69 300 ILE A N 1
ATOM 2253 C CA . ILE A 1 300 ? -2.589 16.793 1.002 1.00 94.69 300 ILE A CA 1
ATOM 2254 C C . ILE A 1 300 ? -1.858 17.769 1.931 1.00 94.69 300 ILE A C 1
ATOM 2256 O O . ILE A 1 300 ? -0.886 18.415 1.547 1.00 94.69 300 ILE A O 1
ATOM 2260 N N . ALA A 1 301 ? -2.348 17.907 3.164 1.00 90.44 301 ALA A N 1
ATOM 2261 C CA . ALA A 1 301 ? -1.852 18.916 4.101 1.00 90.44 301 ALA A CA 1
ATOM 2262 C C . ALA A 1 301 ? -0.637 18.474 4.939 1.00 90.44 301 ALA A C 1
ATOM 2264 O O . ALA A 1 301 ? 0.021 19.328 5.528 1.00 90.44 301 ALA A O 1
ATOM 2265 N N . ALA A 1 302 ? -0.357 17.170 5.032 1.00 91.00 302 ALA A N 1
ATOM 2266 C CA . ALA A 1 302 ? 0.642 16.618 5.948 1.00 91.00 302 ALA A CA 1
ATOM 2267 C C . ALA A 1 302 ? 1.301 15.344 5.381 1.00 91.00 302 ALA A C 1
ATOM 2269 O O . ALA A 1 302 ? 0.671 14.663 4.573 1.00 91.00 302 ALA A O 1
ATOM 2270 N N . PRO A 1 303 ? 2.533 15.002 5.810 1.00 90.81 303 PRO A N 1
ATOM 2271 C CA . PRO A 1 303 ? 3.223 13.766 5.413 1.00 90.81 303 PRO A CA 1
ATOM 2272 C C . PRO A 1 303 ? 2.800 12.516 6.181 1.00 90.81 303 PRO A C 1
ATOM 2274 O O . PRO A 1 303 ? 3.333 11.443 5.915 1.00 90.81 303 PRO A O 1
ATOM 2277 N N . THR A 1 304 ? 1.893 12.655 7.147 1.00 95.88 304 THR A N 1
ATOM 2278 C CA . THR A 1 304 ? 1.343 11.531 7.903 1.00 95.88 304 THR A CA 1
ATOM 2279 C C . THR A 1 304 ? -0.069 11.249 7.424 1.00 95.88 304 THR A C 1
ATOM 2281 O O . THR A 1 304 ? -0.898 12.162 7.383 1.00 95.88 304 THR A O 1
ATOM 2284 N N . ALA A 1 305 ? -0.358 9.995 7.098 1.00 97.06 305 ALA A N 1
ATOM 2285 C CA . ALA A 1 305 ? -1.690 9.552 6.718 1.00 97.06 305 ALA A CA 1
ATOM 2286 C C . ALA A 1 305 ? -1.911 8.093 7.118 1.00 97.06 305 ALA A C 1
ATOM 2288 O O . ALA A 1 305 ? -0.975 7.301 7.151 1.00 97.06 305 ALA A O 1
ATOM 2289 N N . ARG A 1 306 ? -3.173 7.734 7.358 1.00 98.19 306 ARG A N 1
ATOM 2290 C CA . ARG A 1 306 ? -3.615 6.338 7.277 1.00 98.19 306 ARG A CA 1
ATOM 2291 C C . ARG A 1 306 ? -4.132 6.100 5.866 1.00 98.19 306 ARG A C 1
ATOM 2293 O O . ARG A 1 306 ? -4.926 6.907 5.374 1.00 98.19 306 ARG A O 1
ATOM 2300 N N . LEU A 1 307 ? -3.658 5.049 5.216 1.00 98.31 307 LEU A N 1
ATOM 2301 C CA . LEU A 1 307 ? -3.998 4.686 3.845 1.00 98.31 307 LEU A CA 1
ATOM 2302 C C . LEU A 1 307 ? -4.666 3.321 3.850 1.00 98.31 307 LEU A C 1
ATOM 2304 O O . LEU A 1 307 ? -4.128 2.388 4.431 1.00 98.31 307 LEU A O 1
ATOM 2308 N N . VAL A 1 308 ? -5.799 3.209 3.169 1.00 98.44 308 VAL A N 1
ATOM 2309 C CA . VAL A 1 308 ? -6.505 1.951 2.939 1.00 98.44 308 VAL A CA 1
ATOM 2310 C C . VAL A 1 308 ? -6.528 1.663 1.448 1.00 98.44 308 VAL A C 1
ATOM 2312 O O . VAL A 1 308 ? -6.919 2.526 0.657 1.00 98.44 308 VAL A O 1
ATOM 2315 N N . ALA A 1 309 ? -6.160 0.441 1.074 1.00 98.25 309 ALA A N 1
ATOM 2316 C CA . ALA A 1 309 ? -6.393 -0.110 -0.252 1.00 98.25 309 ALA A CA 1
ATOM 2317 C C . ALA A 1 309 ? -7.308 -1.338 -0.137 1.00 98.25 309 ALA A C 1
ATOM 2319 O O . ALA A 1 309 ? -6.957 -2.326 0.505 1.00 98.25 309 ALA A O 1
ATOM 2320 N N . CYS A 1 310 ? -8.482 -1.272 -0.763 1.00 98.00 310 CYS A N 1
ATOM 2321 C CA . CYS A 1 310 ? -9.468 -2.350 -0.772 1.00 98.00 310 CYS A CA 1
ATOM 2322 C C . CYS A 1 310 ? -9.534 -2.998 -2.147 1.00 98.00 310 CYS A C 1
ATOM 2324 O O . CYS A 1 310 ? -9.662 -2.290 -3.145 1.00 98.00 310 CYS A O 1
ATOM 2326 N N . ARG A 1 311 ? -9.547 -4.327 -2.195 1.00 97.69 311 ARG A N 1
ATOM 2327 C CA . ARG A 1 311 ? -9.859 -5.118 -3.382 1.00 97.69 311 ARG A CA 1
ATOM 2328 C C . ARG A 1 311 ? -11.236 -5.759 -3.246 1.00 97.69 311 ARG A C 1
ATOM 2330 O O . ARG A 1 311 ? -11.504 -6.426 -2.252 1.00 97.69 311 ARG A O 1
ATOM 2337 N N . ILE A 1 312 ? -12.062 -5.598 -4.279 1.00 97.12 312 ILE A N 1
ATOM 2338 C CA . ILE A 1 312 ? -13.352 -6.278 -4.445 1.00 97.12 312 ILE A CA 1
ATOM 2339 C C . ILE A 1 312 ? -13.414 -6.822 -5.878 1.00 97.12 312 ILE A C 1
ATOM 2341 O O . ILE A 1 312 ? -13.579 -6.073 -6.846 1.00 97.12 312 ILE A O 1
ATOM 2345 N N . GLY A 1 313 ? -13.219 -8.128 -6.041 1.00 96.44 313 GLY A N 1
ATOM 2346 C CA . GLY A 1 313 ? -13.046 -8.782 -7.333 1.00 96.44 313 GLY A CA 1
ATOM 2347 C C . GLY A 1 313 ? -11.830 -8.236 -8.088 1.00 96.44 313 GLY A C 1
ATOM 2348 O O . GLY A 1 313 ? -10.679 -8.440 -7.693 1.00 96.44 313 GLY A O 1
ATOM 2349 N N . SER A 1 314 ? -12.084 -7.554 -9.206 1.00 95.38 314 SER A N 1
ATOM 2350 C CA . SER A 1 314 ? -11.072 -6.864 -10.020 1.00 95.38 314 SER A CA 1
ATOM 2351 C C . SER A 1 314 ? -10.973 -5.363 -9.735 1.00 95.38 314 SER A C 1
ATOM 2353 O O . SER A 1 314 ? -10.165 -4.692 -10.373 1.00 95.38 314 SER A O 1
ATOM 2355 N N . HIS A 1 315 ? -11.780 -4.812 -8.824 1.00 94.94 315 HIS A N 1
ATOM 2356 C CA . HIS A 1 315 ? -11.784 -3.383 -8.513 1.00 94.94 315 HIS A CA 1
ATOM 2357 C C . HIS A 1 315 ? -10.960 -3.079 -7.267 1.00 94.94 315 HIS A C 1
ATOM 2359 O O . HIS A 1 315 ? -11.059 -3.769 -6.254 1.00 94.94 315 HIS A O 1
ATOM 2365 N N . PHE A 1 316 ? -10.175 -2.009 -7.346 1.00 96.19 316 PHE A N 1
ATOM 2366 C CA . PHE A 1 316 ? -9.349 -1.505 -6.261 1.00 96.19 316 PHE A CA 1
ATOM 2367 C C . PHE A 1 316 ? -9.793 -0.102 -5.873 1.00 96.19 316 PHE A C 1
ATOM 2369 O O . PHE A 1 316 ? -9.846 0.783 -6.724 1.00 96.19 316 PHE A O 1
ATOM 2376 N N . HIS A 1 317 ? -10.077 0.110 -4.593 1.00 96.44 317 HIS A N 1
ATOM 2377 C CA . HIS A 1 317 ? -10.503 1.387 -4.031 1.00 96.44 317 HIS A CA 1
ATOM 2378 C C . HIS A 1 317 ? -9.484 1.880 -3.010 1.00 96.44 317 HIS A C 1
ATOM 2380 O O . HIS A 1 317 ? -8.925 1.087 -2.259 1.00 96.44 317 HIS A O 1
ATOM 2386 N N . PHE A 1 318 ? -9.276 3.193 -2.959 1.00 97.56 318 PHE A N 1
ATOM 2387 C CA . PHE A 1 318 ? -8.281 3.804 -2.083 1.00 97.56 318 PHE A CA 1
ATOM 2388 C C . PHE A 1 318 ? -8.942 4.842 -1.192 1.00 97.56 318 PHE A C 1
ATOM 2390 O O . PHE A 1 318 ? -9.751 5.644 -1.669 1.00 97.56 318 PHE A O 1
ATOM 2397 N N . PHE A 1 319 ? -8.594 4.835 0.088 1.00 97.81 319 PHE A N 1
ATOM 2398 C CA . PHE A 1 319 ? -9.092 5.791 1.065 1.00 97.81 319 PHE A CA 1
ATOM 2399 C C . PHE A 1 319 ? -7.937 6.307 1.907 1.00 97.81 319 PHE A C 1
ATOM 2401 O O . PHE A 1 319 ? -7.099 5.535 2.360 1.00 97.81 319 PHE A O 1
ATOM 2408 N N . ARG A 1 320 ? -7.928 7.607 2.186 1.00 97.50 320 ARG A N 1
ATOM 2409 C CA . ARG A 1 320 ? -6.994 8.210 3.140 1.00 97.50 320 ARG A CA 1
ATOM 2410 C C . ARG A 1 320 ? -7.723 8.818 4.314 1.00 97.50 320 ARG A C 1
ATOM 2412 O O . ARG A 1 320 ? -8.807 9.383 4.163 1.00 97.50 320 ARG A O 1
ATOM 2419 N N . SER A 1 321 ? -7.050 8.821 5.450 1.00 97.56 321 SER A N 1
ATOM 2420 C CA . SER A 1 321 ? -7.391 9.646 6.595 1.00 97.56 321 SER A CA 1
ATOM 2421 C C . SER A 1 321 ? -6.177 10.475 7.017 1.00 97.56 321 SER A C 1
ATOM 2423 O O . SER A 1 321 ? -5.128 9.927 7.358 1.00 97.56 321 SER A O 1
ATOM 2425 N N . MET A 1 322 ? -6.362 11.793 7.112 1.00 95.06 322 MET A N 1
ATOM 2426 C CA . MET A 1 322 ? -5.341 12.732 7.609 1.00 95.06 322 MET A CA 1
ATOM 2427 C C . MET A 1 322 ? -5.456 13.008 9.119 1.00 95.06 322 MET A C 1
ATOM 2429 O O . MET A 1 322 ? -4.649 13.742 9.680 1.00 95.06 322 MET A O 1
ATOM 2433 N N . ASN A 1 323 ? -6.477 12.460 9.781 1.00 91.69 323 ASN A N 1
ATOM 2434 C CA . ASN A 1 323 ? -6.822 12.699 11.185 1.00 91.69 323 ASN A CA 1
ATOM 2435 C C . ASN A 1 323 ? -6.905 11.382 11.975 1.00 91.69 323 ASN A C 1
ATOM 2437 O O . ASN A 1 323 ? -7.858 11.136 12.709 1.00 91.69 323 ASN A O 1
ATOM 2441 N N . ASN A 1 324 ? -5.895 10.526 11.798 1.00 88.31 324 ASN A N 1
ATOM 2442 C CA . ASN A 1 324 ? -5.716 9.274 12.541 1.00 88.31 324 ASN A CA 1
ATOM 2443 C C . ASN A 1 324 ? -6.924 8.303 12.525 1.00 88.31 324 ASN A C 1
ATOM 2445 O O . ASN A 1 324 ? -7.172 7.574 13.479 1.00 88.31 324 ASN A O 1
ATOM 2449 N N . GLY A 1 325 ? -7.679 8.276 11.432 1.00 89.19 325 GLY A N 1
ATOM 2450 C CA . GLY A 1 325 ? -8.793 7.357 11.181 1.00 89.19 325 GLY A CA 1
ATOM 2451 C C . GLY A 1 325 ? -10.168 7.963 11.462 1.00 89.19 325 GLY A C 1
ATOM 2452 O O . GLY A 1 325 ? -11.176 7.303 11.237 1.00 89.19 325 GLY A O 1
ATOM 2453 N N . GLN A 1 326 ? -10.241 9.215 11.927 1.00 89.94 326 GLN A N 1
ATOM 2454 C CA . GLN A 1 326 ? -11.516 9.860 12.260 1.00 89.94 326 GLN A CA 1
ATOM 2455 C C . GLN A 1 326 ? -12.353 10.217 11.024 1.00 89.94 326 GLN A C 1
ATOM 2457 O O . GLN A 1 326 ? -13.578 10.298 11.105 1.00 89.94 326 GLN A O 1
ATOM 2462 N N . THR A 1 327 ? -11.728 10.498 9.877 1.00 94.62 327 THR A N 1
ATOM 2463 C CA . THR A 1 327 ? -12.443 10.829 8.639 1.00 94.62 327 THR A CA 1
ATOM 2464 C C . THR A 1 327 ? -11.725 10.264 7.428 1.00 94.62 327 THR A C 1
ATOM 2466 O O . THR A 1 327 ? -10.581 10.615 7.144 1.00 94.62 327 THR A O 1
ATOM 2469 N N . TRP A 1 328 ? -12.446 9.443 6.671 1.00 96.69 328 TRP A N 1
ATOM 2470 C CA . TRP A 1 328 ? -11.946 8.822 5.454 1.00 96.69 328 TRP A CA 1
ATOM 2471 C C . TRP A 1 328 ? -12.394 9.595 4.219 1.00 96.69 328 TRP A C 1
ATOM 2473 O O . TRP A 1 328 ? -13.563 9.940 4.062 1.00 96.69 328 TRP A O 1
ATOM 2483 N N . THR A 1 329 ? -11.444 9.873 3.334 1.00 96.31 329 THR A N 1
ATOM 2484 C CA . THR A 1 329 ? -11.680 10.439 2.006 1.00 96.31 329 THR A CA 1
ATOM 2485 C C . THR A 1 329 ? -11.306 9.395 0.973 1.00 96.31 329 THR A C 1
ATOM 2487 O O . THR A 1 329 ? -10.156 8.964 0.929 1.00 96.31 329 THR A O 1
ATOM 2490 N N . GLN A 1 330 ? -12.262 9.005 0.136 1.00 95.94 330 GLN A N 1
ATOM 2491 C CA . GLN A 1 330 ? -11.992 8.131 -0.997 1.00 95.94 330 GLN A CA 1
ATOM 2492 C C . GLN A 1 330 ? -11.232 8.891 -2.090 1.00 95.94 330 GLN A C 1
ATOM 2494 O O . GLN A 1 330 ? -11.544 10.050 -2.378 1.00 95.94 330 GLN A O 1
ATOM 2499 N N . GLU A 1 331 ? -10.244 8.247 -2.705 1.00 94.50 331 GLU A N 1
ATOM 2500 C CA . GLU A 1 331 ? -9.528 8.828 -3.836 1.00 94.50 331 GLU A CA 1
ATOM 2501 C C . GLU A 1 331 ? -10.429 8.929 -5.066 1.00 94.50 331 GLU A C 1
ATOM 2503 O O . GLU A 1 331 ? -11.167 8.007 -5.423 1.00 94.50 331 GLU A O 1
ATOM 2508 N N . THR A 1 332 ? -10.325 10.066 -5.747 1.00 90.06 332 THR A N 1
ATOM 2509 C CA . THR A 1 332 ? -10.998 10.317 -7.020 1.00 90.06 332 THR A CA 1
ATOM 2510 C C . THR A 1 332 ? -9.964 10.692 -8.063 1.00 90.06 332 THR A C 1
ATOM 2512 O O . THR A 1 332 ? -9.142 11.583 -7.842 1.00 90.06 332 THR A O 1
ATOM 2515 N N . HIS A 1 333 ? -10.030 10.051 -9.221 1.00 86.44 333 HIS A N 1
ATOM 2516 C CA . HIS A 1 333 ? -9.061 10.230 -10.290 1.00 86.44 333 HIS A CA 1
ATOM 2517 C C . HIS A 1 333 ? -9.553 11.299 -11.272 1.00 86.44 333 HIS A C 1
ATOM 2519 O O . HIS A 1 333 ? -10.567 11.124 -11.941 1.00 86.44 333 HIS A O 1
ATOM 2525 N N . SER A 1 334 ? -8.848 12.430 -11.354 1.00 78.81 334 SER A N 1
ATOM 2526 C CA . SER A 1 334 ? -9.160 13.520 -12.291 1.00 78.81 334 SER A CA 1
ATOM 2527 C C . SER A 1 334 ? -8.130 13.571 -13.422 1.00 78.81 334 SER A C 1
ATOM 2529 O O . SER A 1 334 ? -6.937 13.493 -13.121 1.00 78.81 334 SER A O 1
ATOM 2531 N N . PRO A 1 335 ? -8.528 13.809 -14.694 1.00 75.19 335 PRO A N 1
ATOM 2532 C CA . PRO A 1 335 ? -7.585 13.948 -15.807 1.00 75.19 335 PRO A CA 1
ATOM 2533 C C . PRO A 1 335 ? -6.610 15.116 -15.612 1.00 75.19 335 PRO A C 1
ATOM 2535 O O . PRO A 1 335 ? -5.546 15.139 -16.222 1.00 75.19 335 PRO A O 1
ATOM 2538 N N . ALA A 1 336 ? -6.979 16.100 -14.784 1.00 75.69 336 ALA A N 1
ATOM 2539 C CA . ALA A 1 336 ? -6.182 17.300 -14.556 1.00 75.69 336 ALA A CA 1
ATOM 2540 C C . ALA A 1 336 ? -4.846 17.018 -13.846 1.00 75.69 336 ALA A C 1
ATOM 2542 O O . ALA A 1 336 ? -3.916 17.805 -13.997 1.00 75.69 336 ALA A O 1
ATOM 2543 N N . ASN A 1 337 ? -4.741 15.900 -13.116 1.00 77.75 337 ASN A N 1
ATOM 2544 C CA . ASN A 1 337 ? -3.573 15.552 -12.301 1.00 77.75 337 ASN A CA 1
ATOM 2545 C C . ASN A 1 337 ? -2.977 14.188 -12.689 1.00 77.75 337 ASN A C 1
ATOM 2547 O O . ASN A 1 337 ? -2.500 13.452 -11.824 1.00 77.75 337 ASN A O 1
ATOM 2551 N N . VAL A 1 338 ? -3.031 13.836 -13.976 1.00 82.06 338 VAL A N 1
ATOM 2552 C CA . VAL A 1 338 ? -2.533 12.548 -14.479 1.00 82.06 338 VAL A CA 1
ATOM 2553 C C . VAL A 1 338 ? -1.150 12.706 -15.077 1.00 82.06 338 VAL A C 1
ATOM 2555 O O . VAL A 1 338 ? -0.936 13.536 -15.961 1.00 82.06 338 VAL A O 1
ATOM 2558 N N . TRP A 1 339 ? -0.239 11.837 -14.655 1.00 77.88 339 TRP A N 1
ATOM 2559 C CA . TRP A 1 339 ? 1.053 11.646 -15.300 1.00 77.88 339 TRP A CA 1
ATOM 2560 C C . TRP A 1 339 ? 1.137 10.199 -15.776 1.00 77.88 339 TRP A C 1
ATOM 2562 O O . TRP A 1 339 ? 0.748 9.275 -15.065 1.00 77.88 339 TRP A O 1
ATOM 2572 N N . TYR A 1 340 ? 1.606 9.983 -16.999 1.00 80.44 340 TYR A N 1
ATOM 2573 C CA . TYR A 1 340 ? 1.699 8.643 -17.567 1.00 80.44 340 TYR A CA 1
ATOM 2574 C C . TYR A 1 340 ? 2.866 8.548 -18.541 1.00 80.44 340 TYR A C 1
ATOM 2576 O O . TYR A 1 340 ? 3.229 9.521 -19.199 1.00 80.44 340 TYR A O 1
ATOM 2584 N N . ASN A 1 341 ? 3.418 7.347 -18.673 1.00 76.44 341 ASN A N 1
ATOM 2585 C CA . ASN A 1 341 ? 4.429 7.006 -19.681 1.00 76.44 341 ASN A CA 1
ATOM 2586 C C . ASN A 1 341 ? 3.867 6.080 -20.780 1.00 76.44 341 ASN A C 1
ATOM 2588 O O . ASN A 1 341 ? 4.604 5.381 -21.468 1.00 76.44 341 ASN A O 1
ATOM 2592 N N . GLY A 1 342 ? 2.543 6.092 -20.957 1.00 64.12 342 GLY A N 1
ATOM 2593 C CA . GLY A 1 342 ? 1.865 5.482 -22.102 1.00 64.12 342 GLY A CA 1
ATOM 2594 C C . GLY A 1 342 ? 0.990 4.273 -21.782 1.00 64.12 342 GLY A C 1
ATOM 2595 O O . GLY A 1 342 ? 0.639 3.560 -22.720 1.00 64.12 342 GLY A O 1
ATOM 2596 N N . ALA A 1 343 ? 0.649 4.025 -20.512 1.00 62.88 343 ALA A N 1
ATOM 2597 C CA . ALA A 1 343 ? -0.322 2.988 -20.144 1.00 62.88 343 ALA A CA 1
ATOM 2598 C C . ALA A 1 343 ? -1.759 3.322 -20.605 1.00 62.88 343 ALA A C 1
ATOM 2600 O O . ALA A 1 343 ? -2.617 2.454 -20.707 1.00 62.88 343 ALA A O 1
ATOM 2601 N N . GLY A 1 344 ? -2.026 4.589 -20.940 1.00 63.62 344 GLY A N 1
ATOM 2602 C CA . GLY A 1 344 ? -3.390 5.059 -21.166 1.00 63.62 344 GLY A CA 1
ATOM 2603 C C . GLY A 1 344 ? -4.186 5.116 -19.858 1.00 63.62 344 GLY A C 1
ATOM 2604 O O . GLY A 1 344 ? -3.725 4.694 -18.795 1.00 63.62 344 GLY A O 1
ATOM 2605 N N . LEU A 1 345 ? -5.376 5.709 -19.926 1.00 63.06 345 LEU A N 1
ATOM 2606 C CA . LEU A 1 345 ? -6.353 5.607 -18.847 1.00 63.06 345 LEU A CA 1
ATOM 2607 C C . LEU A 1 345 ? -7.110 4.285 -19.046 1.00 63.06 345 LEU A C 1
ATOM 2609 O O . LEU A 1 345 ? -7.582 4.048 -20.163 1.00 63.06 345 LEU A O 1
ATOM 2613 N N . PRO A 1 346 ? -7.227 3.418 -18.028 1.00 53.09 346 PRO A N 1
ATOM 2614 C CA . PRO A 1 346 ? -8.119 2.272 -18.113 1.00 53.09 346 PRO A CA 1
ATOM 2615 C C . PRO A 1 346 ? -9.561 2.791 -18.207 1.00 53.09 346 PRO A C 1
ATOM 2617 O O . PRO A 1 346 ? -10.140 3.224 -17.220 1.00 53.09 346 PRO A O 1
ATOM 2620 N N . GLY A 1 347 ? -10.120 2.797 -19.419 1.00 54.22 347 GLY A N 1
ATOM 2621 C CA . GLY A 1 347 ? -11.512 3.171 -19.671 1.00 54.22 347 GLY A CA 1
ATOM 2622 C C . GLY A 1 347 ? -11.822 4.670 -19.549 1.00 54.22 347 GLY A C 1
ATOM 2623 O O . GLY A 1 347 ? -11.114 5.461 -18.937 1.00 54.22 347 GLY A O 1
ATOM 2624 N N . ASN A 1 348 ? -12.923 5.084 -20.175 1.00 46.72 348 ASN A N 1
ATOM 2625 C CA . ASN A 1 348 ? -13.352 6.487 -20.261 1.00 46.72 348 ASN A CA 1
ATOM 2626 C C . ASN A 1 348 ? -14.075 6.982 -18.996 1.00 46.72 348 ASN A C 1
ATOM 2628 O O . ASN A 1 348 ? -14.682 8.054 -19.014 1.00 46.72 348 ASN A O 1
ATOM 2632 N N . ASN A 1 349 ? -14.031 6.205 -17.917 1.00 48.00 349 ASN A N 1
ATOM 2633 C CA . ASN A 1 349 ? -14.711 6.509 -16.678 1.00 48.00 349 ASN A CA 1
ATOM 2634 C C . ASN A 1 349 ? -13.675 6.954 -15.653 1.00 48.00 349 ASN A C 1
ATOM 2636 O O . ASN A 1 349 ? -12.832 6.184 -15.210 1.00 48.00 349 ASN A O 1
ATOM 2640 N N . LEU A 1 350 ? -13.763 8.223 -15.266 1.00 54.25 350 LEU A N 1
ATOM 2641 C CA . LEU A 1 350 ? -13.026 8.841 -14.160 1.00 54.25 350 LEU A CA 1
ATOM 2642 C C . LEU A 1 350 ? -13.540 8.339 -12.800 1.00 54.25 350 LEU A C 1
ATOM 2644 O O . LEU A 1 350 ? -13.754 9.106 -11.863 1.00 54.25 350 LEU A O 1
ATOM 2648 N N . GLU A 1 351 ? -13.819 7.041 -12.737 1.00 64.69 351 GLU A N 1
ATOM 2649 C CA . GLU A 1 351 ? -14.460 6.354 -11.637 1.00 64.69 351 GLU A CA 1
ATOM 2650 C C . GLU A 1 351 ? -13.400 5.969 -10.610 1.00 64.69 351 GLU A C 1
ATOM 2652 O O . GLU A 1 351 ? -12.405 5.317 -10.900 1.00 64.69 351 GLU A O 1
ATOM 2657 N N . ILE A 1 352 ? -13.613 6.485 -9.406 1.00 79.19 352 ILE A N 1
ATOM 2658 C CA . ILE A 1 352 ? -13.226 5.937 -8.109 1.00 79.19 352 ILE A CA 1
ATOM 2659 C C . ILE A 1 352 ? -12.503 4.572 -8.202 1.00 79.19 352 ILE A C 1
ATOM 2661 O O . ILE A 1 352 ? -13.151 3.528 -8.274 1.00 79.19 352 ILE A O 1
ATOM 2665 N N . GLY A 1 353 ? -11.167 4.576 -8.126 1.00 87.81 353 GLY A N 1
ATOM 2666 C CA . GLY A 1 353 ? -10.364 3.348 -8.072 1.00 87.81 353 GLY A CA 1
ATOM 2667 C C . GLY A 1 353 ? -9.725 2.894 -9.392 1.00 87.81 353 GLY A C 1
ATOM 2668 O O . GLY A 1 353 ? -9.598 3.671 -10.338 1.00 87.81 353 GLY A O 1
ATOM 2669 N N . PHE A 1 354 ? -9.260 1.640 -9.421 1.00 91.69 354 PHE A N 1
ATOM 2670 C CA . PHE A 1 354 ? -8.702 0.969 -10.603 1.00 91.69 354 PHE A CA 1
ATOM 2671 C C . PHE A 1 354 ? -9.421 -0.355 -10.870 1.00 91.69 354 PHE A C 1
ATOM 2673 O O . PHE A 1 354 ? -9.558 -1.174 -9.966 1.00 91.69 354 PHE A O 1
ATOM 2680 N N . GLU A 1 355 ? -9.823 -0.599 -12.116 1.00 92.19 355 GLU A N 1
ATOM 2681 C CA . GLU A 1 355 ? -10.265 -1.919 -12.576 1.00 92.19 355 GLU A CA 1
ATOM 2682 C C . GLU A 1 355 ? -9.065 -2.674 -13.171 1.00 92.19 355 GLU A C 1
ATOM 2684 O O . GLU A 1 355 ? -8.450 -2.226 -14.142 1.00 92.19 355 GLU A O 1
ATOM 2689 N N . ARG A 1 356 ? -8.697 -3.800 -12.557 1.00 93.19 356 ARG A N 1
ATOM 2690 C CA . ARG A 1 356 ? -7.502 -4.599 -12.864 1.00 93.19 356 ARG A CA 1
ATOM 2691 C C . ARG A 1 356 ? -7.843 -6.089 -12.959 1.00 93.19 356 ARG A C 1
ATOM 2693 O O . ARG A 1 356 ? -7.485 -6.865 -12.073 1.00 93.19 356 ARG A O 1
ATOM 2700 N N . PRO A 1 357 ? -8.551 -6.516 -14.023 1.00 93.69 357 PRO A N 1
ATOM 2701 C CA . PRO A 1 357 ? -8.889 -7.925 -14.235 1.00 93.69 357 PRO A CA 1
ATOM 2702 C C . PRO A 1 357 ? -7.661 -8.781 -14.581 1.00 93.69 357 PRO A C 1
ATOM 2704 O O . PRO A 1 357 ? -7.747 -10.004 -14.598 1.00 93.69 357 PRO A O 1
ATOM 2707 N N . ASP A 1 358 ? -6.531 -8.140 -14.882 1.00 93.19 358 ASP A N 1
ATOM 2708 C CA . ASP A 1 358 ? -5.247 -8.775 -15.142 1.00 93.19 358 ASP A CA 1
ATOM 2709 C C . ASP A 1 358 ? -4.518 -9.221 -13.871 1.00 93.19 358 ASP A C 1
ATOM 2711 O O . ASP A 1 358 ? -3.691 -10.126 -13.946 1.00 93.19 358 ASP A O 1
ATOM 2715 N N . LEU A 1 359 ? -4.824 -8.621 -12.715 1.00 96.38 359 LEU A N 1
ATOM 2716 C CA . LEU A 1 359 ? -4.186 -8.990 -11.457 1.00 96.38 359 LEU A CA 1
ATOM 2717 C C . LEU A 1 359 ? -4.777 -10.300 -10.901 1.00 96.38 359 LEU A C 1
ATOM 2719 O O . LEU A 1 359 ? -6.000 -10.408 -10.737 1.00 96.38 359 LEU A O 1
ATOM 2723 N N . PRO A 1 360 ? -3.939 -11.293 -10.544 1.00 97.81 360 PRO A N 1
ATOM 2724 C CA . PRO A 1 360 ? -4.407 -12.572 -10.014 1.00 97.81 360 PRO A CA 1
ATOM 2725 C C . PRO A 1 360 ? -5.095 -12.398 -8.658 1.00 97.81 360 PRO A C 1
ATOM 2727 O O . PRO A 1 360 ? -4.937 -11.377 -7.994 1.00 97.81 360 PRO A O 1
ATOM 2730 N N . ALA A 1 361 ? -5.859 -13.401 -8.213 1.00 97.69 361 ALA A N 1
ATOM 2731 C CA . ALA A 1 361 ? -6.532 -13.376 -6.906 1.00 97.69 361 ALA A CA 1
ATOM 2732 C C . ALA A 1 361 ? -5.552 -13.254 -5.725 1.00 97.69 361 ALA A C 1
ATOM 2734 O O . ALA A 1 361 ? -5.902 -12.676 -4.701 1.00 97.69 361 ALA A O 1
ATOM 2735 N N . THR A 1 362 ? -4.336 -13.774 -5.886 1.00 98.25 362 THR A N 1
ATOM 2736 C CA . THR A 1 362 ? -3.272 -13.748 -4.883 1.00 98.25 362 THR A CA 1
ATOM 2737 C C . THR A 1 362 ? -2.251 -12.668 -5.222 1.00 98.25 362 THR A C 1
ATOM 2739 O O . THR A 1 362 ? -1.661 -12.714 -6.298 1.00 98.25 362 THR A O 1
ATOM 2742 N N . LEU A 1 363 ? -2.026 -11.721 -4.313 1.00 98.50 363 LEU A N 1
ATOM 2743 C CA . LEU A 1 363 ? -1.097 -10.603 -4.487 1.00 98.50 363 LEU A CA 1
ATOM 2744 C C . LEU A 1 363 ? -0.037 -10.586 -3.388 1.00 98.50 363 LEU A C 1
ATOM 2746 O O . LEU A 1 363 ? -0.284 -11.031 -2.268 1.00 98.50 363 LEU A O 1
ATOM 2750 N N . GLN A 1 364 ? 1.131 -10.044 -3.725 1.00 98.50 364 GLN A N 1
ATOM 2751 C CA . GLN A 1 364 ? 2.070 -9.502 -2.747 1.00 98.50 364 GLN A CA 1
ATOM 2752 C C . GLN A 1 364 ? 1.492 -8.156 -2.291 1.00 98.50 364 GLN A C 1
ATOM 2754 O O . GLN A 1 364 ? 1.147 -7.332 -3.145 1.00 98.50 364 GLN A O 1
ATOM 2759 N N . VAL A 1 365 ? 1.329 -7.965 -0.983 1.00 97.44 365 VAL A N 1
ATOM 2760 C CA . VAL A 1 365 ? 0.778 -6.750 -0.360 1.00 97.44 365 VAL A CA 1
ATOM 2761 C C . VAL A 1 365 ? 1.790 -6.173 0.607 1.00 97.44 365 VAL A C 1
ATOM 2763 O O . VAL A 1 365 ? 2.270 -6.951 1.467 1.00 97.44 365 VAL A O 1
#

Radius of gyration: 28.59 Å; chains: 1; bounding box: 73×65×73 Å

Sequence (365 aa):
MNMTPGTHPTLEPKRRHSIAVFMMLFLLGAPTPATAICLSPPGDVTASGVTNVTDVQCMILGALAELSQAPYPVCAAVQILDTFDQDCNLSINVADILIVIALSLQQPLGTLDGDQDGCVDACLEPEIPTDPLAALSDEFDDASSVDSWTFRHVFEADPPLHTTFDIDTTLPGSMVIDPNNYDDPRFADTATGPGWFQDRHGPYAYKTVTGDFAVEVSVHIGTVQNPDQLPLGHFNSAGVVLRDPSSYNPQTPNAVGFESWIMYNVGYQAGFVGAETKTTFAASFYGGGESRSTLFLTPIAAPTARLVACRIGSHFHFFRSMNNGQTWTQETHSPANVWYNGAGLPGNNLEIGFERPDLPATLQV